Protein AF-X1FE00-F1 (afdb_monomer_lite)

Structure (mmCIF, N/CA/C/O backbone):
data_AF-X1FE00-F1
#
_entry.id   AF-X1FE00-F1
#
loop_
_atom_site.group_PDB
_atom_site.id
_atom_site.type_symbol
_atom_site.label_atom_id
_atom_site.label_alt_id
_atom_site.label_comp_id
_atom_site.label_asym_id
_atom_site.label_entity_id
_atom_site.label_seq_id
_atom_site.pdbx_PDB_ins_code
_atom_site.Cartn_x
_atom_site.Cartn_y
_atom_site.Cartn_z
_atom_site.occupancy
_atom_site.B_iso_or_equiv
_atom_site.auth_seq_id
_atom_site.auth_comp_id
_atom_site.auth_asym_id
_atom_site.auth_atom_id
_atom_site.pdbx_PDB_model_num
ATOM 1 N N . MET A 1 1 ? 35.945 -2.277 -11.624 1.00 48.19 1 MET A N 1
ATOM 2 C CA . MET A 1 1 ? 36.065 -1.848 -13.038 1.00 48.19 1 MET A CA 1
ATOM 3 C C . MET A 1 1 ? 36.414 -0.369 -13.067 1.00 48.19 1 MET A C 1
ATOM 5 O O . MET A 1 1 ? 35.803 0.384 -12.323 1.00 48.19 1 MET A O 1
ATOM 9 N N . GLY A 1 2 ? 37.414 0.041 -13.848 1.00 50.69 2 GLY A N 1
ATOM 10 C CA . GLY A 1 2 ? 37.879 1.432 -13.880 1.00 50.69 2 GLY A CA 1
ATOM 11 C C . GLY A 1 2 ? 36.909 2.389 -14.587 1.00 50.69 2 GLY A C 1
ATOM 12 O O . GLY A 1 2 ? 36.223 2.006 -15.535 1.00 50.69 2 GLY A O 1
ATOM 13 N N . ILE A 1 3 ? 36.908 3.655 -14.158 1.00 56.31 3 ILE A N 1
ATOM 14 C CA . ILE A 1 3 ? 36.078 4.753 -14.696 1.00 56.31 3 ILE A CA 1
ATOM 15 C C . ILE A 1 3 ? 36.260 4.924 -16.221 1.00 56.31 3 ILE A C 1
ATOM 17 O O . ILE A 1 3 ? 35.307 5.226 -16.934 1.00 56.31 3 ILE A O 1
ATOM 21 N N . GLY A 1 4 ? 37.456 4.656 -16.760 1.00 52.69 4 GLY A N 1
ATOM 22 C CA . GLY A 1 4 ? 37.732 4.759 -18.202 1.00 52.69 4 GLY A CA 1
ATOM 23 C C . GLY A 1 4 ? 37.022 3.708 -19.070 1.00 52.69 4 GLY A C 1
ATOM 24 O O . GLY A 1 4 ? 36.621 3.998 -20.198 1.00 52.69 4 GLY A O 1
ATOM 25 N N . THR A 1 5 ? 36.808 2.497 -18.549 1.00 60.28 5 THR A N 1
ATOM 26 C CA . THR A 1 5 ? 36.110 1.413 -19.266 1.00 60.28 5 THR A CA 1
ATOM 27 C C . THR A 1 5 ? 34.601 1.674 -19.335 1.00 60.28 5 THR A C 1
ATOM 29 O O . THR A 1 5 ? 33.946 1.321 -20.314 1.00 60.28 5 THR A O 1
ATOM 32 N N . PHE A 1 6 ? 34.066 2.365 -18.326 1.00 54.59 6 PHE A N 1
ATOM 33 C CA . PHE A 1 6 ? 32.664 2.762 -18.209 1.00 54.59 6 PHE A CA 1
ATOM 34 C C . PHE A 1 6 ? 32.237 3.785 -19.268 1.00 54.59 6 PHE A C 1
ATOM 36 O O . PHE A 1 6 ? 31.275 3.543 -20.000 1.00 54.59 6 PHE A O 1
ATOM 43 N N . PHE A 1 7 ? 32.976 4.892 -19.410 1.00 57.41 7 PHE A N 1
ATOM 44 C CA . PHE A 1 7 ? 32.652 5.916 -20.412 1.00 57.41 7 PHE A CA 1
ATOM 45 C C . PHE A 1 7 ? 32.717 5.354 -21.839 1.00 57.41 7 PHE A C 1
ATOM 47 O O . PHE A 1 7 ? 31.824 5.621 -22.641 1.00 57.41 7 PHE A O 1
ATOM 54 N N . ARG A 1 8 ? 33.698 4.488 -22.142 1.00 59.16 8 ARG A N 1
ATOM 55 C CA . ARG A 1 8 ? 33.768 3.788 -23.439 1.00 59.16 8 ARG A CA 1
ATOM 56 C C . ARG A 1 8 ? 32.603 2.820 -23.668 1.00 59.16 8 ARG A C 1
ATOM 58 O O . ARG A 1 8 ? 32.114 2.739 -24.790 1.00 59.16 8 ARG A O 1
ATOM 65 N N . GLY A 1 9 ? 32.146 2.110 -22.635 1.00 60.47 9 GLY A N 1
ATOM 66 C CA . GLY A 1 9 ? 31.006 1.189 -22.727 1.00 60.47 9 GLY A CA 1
ATOM 67 C C . GLY A 1 9 ? 29.663 1.893 -22.964 1.00 60.47 9 GLY A C 1
ATOM 68 O O . GLY A 1 9 ? 28.858 1.426 -23.765 1.00 60.47 9 GLY A O 1
ATOM 69 N N . LEU A 1 10 ? 29.439 3.052 -22.337 1.00 58.97 10 LEU A N 1
ATOM 70 C CA . LEU A 1 10 ? 28.224 3.870 -22.505 1.00 58.97 10 LEU A CA 1
ATOM 71 C C . LEU A 1 10 ? 28.157 4.630 -23.837 1.00 58.97 10 LEU A C 1
ATOM 73 O O . LEU A 1 10 ? 27.061 4.881 -24.352 1.00 58.97 10 LEU A O 1
ATOM 77 N N . LEU A 1 11 ? 29.321 4.988 -24.385 1.00 56.81 11 LEU A N 1
ATOM 78 C CA . LEU A 1 11 ? 29.481 5.631 -25.694 1.00 56.81 11 LEU A CA 1
ATOM 79 C C . LEU A 1 11 ? 29.517 4.622 -26.857 1.00 56.81 11 LEU A C 1
ATOM 81 O O . LEU A 1 11 ? 29.605 5.024 -28.017 1.00 56.81 11 LEU A O 1
ATOM 85 N N . SER A 1 12 ? 29.428 3.320 -26.567 1.00 62.34 12 SER A N 1
ATOM 86 C CA . SER A 1 12 ? 29.344 2.268 -27.579 1.00 62.34 12 SER A CA 1
ATOM 87 C C . SER A 1 12 ? 28.102 2.446 -28.464 1.00 62.34 12 SER A C 1
ATOM 89 O O . SER A 1 12 ? 26.995 2.643 -27.957 1.00 62.34 12 SER A O 1
ATOM 91 N N . LYS A 1 13 ? 28.279 2.338 -29.791 1.00 62.56 13 LYS A N 1
ATOM 92 C CA . LYS A 1 13 ? 27.173 2.273 -30.771 1.00 62.56 13 LYS A CA 1
ATOM 93 C C . LYS A 1 13 ? 26.407 0.945 -30.711 1.00 62.56 13 LYS A C 1
ATOM 95 O O . LYS A 1 13 ? 25.296 0.860 -31.221 1.00 62.56 13 LYS A O 1
ATOM 100 N N . ASP A 1 14 ? 26.994 -0.067 -30.079 1.00 71.56 14 ASP A N 1
ATOM 101 C CA . ASP A 1 14 ? 26.397 -1.382 -29.875 1.00 71.56 14 ASP A CA 1
ATOM 102 C C . ASP A 1 14 ? 25.410 -1.354 -28.693 1.00 71.56 14 ASP A C 1
ATOM 104 O O . ASP A 1 14 ? 25.791 -1.119 -27.538 1.00 71.56 14 ASP A O 1
ATOM 108 N N . LYS A 1 15 ? 24.127 -1.563 -29.015 1.00 65.56 15 LYS A N 1
ATOM 109 C CA . LYS A 1 15 ? 22.979 -1.462 -28.105 1.00 65.56 15 LYS A CA 1
ATOM 110 C C . LYS A 1 15 ? 23.023 -2.531 -27.008 1.00 65.56 15 LYS A C 1
ATOM 112 O O . LYS A 1 15 ? 22.695 -2.220 -25.863 1.00 65.56 15 LYS A O 1
ATOM 117 N N . GLU A 1 16 ? 23.474 -3.744 -27.330 1.00 68.25 16 GLU A N 1
ATOM 118 C CA . GLU A 1 16 ? 23.576 -4.850 -26.369 1.00 68.25 16 GLU A CA 1
ATOM 119 C C . GLU A 1 16 ? 24.709 -4.603 -25.381 1.00 68.25 16 GLU A C 1
ATOM 121 O O . GLU A 1 16 ? 24.511 -4.660 -24.167 1.00 68.25 16 GLU A O 1
ATOM 126 N N . LYS A 1 17 ? 25.880 -4.205 -25.886 1.00 68.19 17 LYS A N 1
ATOM 127 C CA . LYS A 1 17 ? 27.042 -3.888 -25.047 1.00 68.19 17 LYS A CA 1
ATOM 128 C C . LYS A 1 17 ? 26.756 -2.726 -24.092 1.00 68.19 17 LYS A C 1
ATOM 130 O O . LYS A 1 17 ? 27.166 -2.752 -22.932 1.00 68.19 17 LYS A O 1
ATOM 135 N N . LYS A 1 18 ? 25.997 -1.729 -24.555 1.00 67.75 18 LYS A N 1
ATOM 136 C CA . LYS A 1 18 ? 25.529 -0.611 -23.730 1.00 67.75 18 LYS A CA 1
ATOM 137 C C . LYS A 1 18 ? 24.510 -1.053 -22.673 1.00 67.75 18 LYS A C 1
ATOM 139 O O . LYS A 1 18 ? 24.579 -0.557 -21.549 1.00 67.75 18 LYS A O 1
ATOM 144 N N . SER A 1 19 ? 23.607 -1.983 -23.000 1.00 66.31 19 SER A N 1
ATOM 145 C CA . SER A 1 19 ? 22.678 -2.575 -22.025 1.00 66.31 19 SER A CA 1
ATOM 146 C C . SER A 1 19 ? 23.426 -3.356 -20.951 1.00 66.31 19 SER A C 1
ATOM 148 O O . SER A 1 19 ? 23.252 -3.068 -19.778 1.00 66.31 19 SER A O 1
ATOM 150 N N . LEU A 1 20 ? 24.346 -4.244 -21.330 1.00 69.31 20 LEU A N 1
ATOM 151 C CA . LEU A 1 20 ? 25.121 -5.073 -20.398 1.00 69.31 20 LEU A CA 1
ATOM 152 C C . LEU A 1 20 ? 25.979 -4.243 -19.430 1.00 69.31 20 LEU A C 1
ATOM 154 O O . LEU A 1 20 ? 26.043 -4.525 -18.231 1.00 69.31 20 LEU A O 1
ATOM 158 N N . VAL A 1 21 ? 26.623 -3.180 -19.923 1.00 70.06 21 VAL A N 1
ATOM 159 C CA . VAL A 1 21 ? 27.405 -2.264 -19.074 1.00 70.06 21 VAL A CA 1
ATOM 160 C C . VAL A 1 21 ? 26.490 -1.471 -18.137 1.00 70.06 21 VAL A C 1
ATOM 162 O O . VAL A 1 21 ? 26.824 -1.276 -16.970 1.00 70.06 21 VAL A O 1
ATOM 165 N N . ARG A 1 22 ? 25.312 -1.049 -18.610 1.00 58.47 22 ARG A N 1
ATOM 166 C CA . ARG A 1 22 ? 24.307 -0.385 -17.774 1.00 58.47 22 ARG A CA 1
ATOM 167 C C . ARG A 1 22 ? 23.770 -1.346 -16.708 1.00 58.47 22 ARG A C 1
ATOM 169 O O . ARG A 1 22 ? 23.730 -0.994 -15.534 1.00 58.47 22 ARG A O 1
ATOM 176 N N . ASP A 1 23 ? 23.421 -2.563 -17.085 1.00 67.25 23 ASP A N 1
ATOM 177 C CA . ASP A 1 23 ? 22.860 -3.554 -16.177 1.00 67.25 23 ASP A CA 1
ATOM 178 C C . ASP A 1 23 ? 23.883 -3.980 -15.125 1.00 67.25 23 ASP A C 1
ATOM 180 O O . ASP A 1 23 ? 23.552 -3.999 -13.948 1.00 67.25 23 ASP A O 1
ATOM 184 N N . SER A 1 24 ? 25.153 -4.196 -15.477 1.00 67.75 24 SER A N 1
ATOM 185 C CA . SER A 1 24 ? 26.176 -4.583 -14.488 1.00 67.75 24 SER A CA 1
ATOM 186 C C . SER A 1 24 ? 26.439 -3.533 -13.396 1.00 67.75 24 SER A C 1
ATOM 188 O O . SER A 1 24 ? 26.876 -3.895 -12.307 1.00 67.75 24 SER A O 1
ATOM 190 N N . ILE A 1 25 ? 26.142 -2.252 -13.646 1.00 61.28 25 ILE A N 1
ATOM 191 C CA . ILE A 1 25 ? 26.373 -1.154 -12.690 1.00 61.28 25 ILE A CA 1
ATOM 192 C C . ILE A 1 25 ? 25.092 -0.750 -11.968 1.00 61.28 25 ILE A C 1
ATOM 194 O O . ILE A 1 25 ? 25.090 -0.563 -10.754 1.00 61.28 25 ILE A O 1
ATOM 198 N N . PHE A 1 26 ? 23.988 -0.607 -12.699 1.00 62.03 26 PHE A N 1
ATOM 199 C CA . PHE A 1 26 ? 22.732 -0.164 -12.107 1.00 62.03 26 PHE A CA 1
ATOM 200 C C . PHE A 1 26 ? 21.963 -1.311 -11.452 1.00 62.03 26 PHE A C 1
ATOM 202 O O . PHE A 1 26 ? 21.153 -1.038 -10.571 1.00 62.03 26 PHE A O 1
ATOM 209 N N . ARG A 1 27 ? 22.196 -2.578 -11.829 1.00 62.78 27 ARG A N 1
ATOM 210 C CA . ARG A 1 27 ? 21.505 -3.718 -11.213 1.00 62.78 27 ARG A CA 1
ATOM 211 C C . ARG A 1 27 ? 21.890 -3.914 -9.746 1.00 62.78 27 ARG A C 1
ATOM 213 O O . ARG A 1 27 ? 20.950 -3.979 -8.975 1.00 62.78 27 ARG A O 1
ATOM 220 N N . PRO A 1 28 ? 23.166 -3.904 -9.312 1.00 57.59 28 PRO A N 1
ATOM 221 C CA . PRO A 1 28 ? 23.500 -4.031 -7.887 1.00 57.59 28 PRO A CA 1
ATOM 222 C C . PRO A 1 28 ? 22.954 -2.883 -7.026 1.00 57.59 28 PRO A C 1
ATOM 224 O O . PRO A 1 28 ? 22.518 -3.099 -5.902 1.00 57.59 28 PRO A O 1
ATOM 227 N N . ILE A 1 29 ? 22.921 -1.660 -7.572 1.00 60.53 29 ILE A N 1
ATOM 228 C CA . ILE A 1 29 ? 22.344 -0.487 -6.889 1.00 60.53 29 ILE A CA 1
ATOM 229 C C . ILE A 1 29 ? 20.815 -0.625 -6.762 1.00 60.53 29 ILE A C 1
ATOM 231 O O . ILE A 1 29 ? 20.232 -0.182 -5.779 1.00 60.53 29 ILE A O 1
ATOM 235 N N . ARG A 1 30 ? 20.157 -1.239 -7.755 1.00 62.25 30 ARG A N 1
ATOM 236 C CA . ARG A 1 30 ? 18.698 -1.458 -7.785 1.00 62.25 30 ARG A CA 1
ATOM 237 C C . ARG A 1 30 ? 18.245 -2.736 -7.076 1.00 62.25 30 ARG A C 1
ATOM 239 O O . ARG A 1 30 ? 17.111 -2.802 -6.624 1.00 62.25 30 ARG A O 1
ATOM 246 N N . GLN A 1 31 ? 19.091 -3.758 -7.043 1.00 70.50 31 GLN A N 1
ATOM 247 C CA . GLN A 1 31 ? 18.832 -5.089 -6.504 1.00 70.50 31 GLN A CA 1
ATOM 248 C C . GLN A 1 31 ? 19.900 -5.385 -5.446 1.00 70.50 31 GLN A C 1
ATOM 250 O O . GLN A 1 31 ? 20.862 -6.100 -5.736 1.00 70.50 31 GLN A O 1
ATOM 255 N N . PRO A 1 32 ? 19.783 -4.781 -4.250 1.00 75.12 32 PRO A N 1
ATOM 256 C CA . PRO A 1 32 ? 20.679 -5.107 -3.146 1.00 75.12 32 PRO A CA 1
ATOM 257 C C . PRO A 1 32 ? 20.567 -6.598 -2.789 1.00 75.12 32 PRO A C 1
ATOM 259 O O . PRO A 1 32 ? 19.559 -7.224 -3.085 1.00 75.12 32 PRO A O 1
ATOM 262 N N . GLU A 1 33 ? 21.566 -7.182 -2.124 1.00 77.94 33 GLU A N 1
ATOM 263 C CA . GLU A 1 33 ? 21.594 -8.636 -1.847 1.00 77.94 33 GLU A CA 1
ATOM 264 C C . GLU A 1 33 ? 20.364 -9.149 -1.083 1.00 77.94 33 GLU A C 1
ATOM 266 O O . GLU A 1 33 ? 19.913 -10.272 -1.299 1.00 77.94 33 GLU A O 1
ATOM 271 N N . TRP A 1 34 ? 19.790 -8.313 -0.213 1.00 81.19 34 TRP A N 1
ATOM 272 C CA . TRP A 1 34 ? 18.571 -8.641 0.528 1.00 81.19 34 TRP A CA 1
ATOM 273 C C . TRP A 1 34 ? 17.309 -8.629 -0.349 1.00 81.19 34 TRP A C 1
ATOM 275 O O . TRP A 1 34 ? 16.286 -9.176 0.050 1.00 81.19 34 TRP A O 1
ATOM 285 N N . TRP A 1 35 ? 17.361 -8.011 -1.531 1.00 82.25 35 TRP A N 1
ATOM 286 C CA . TRP A 1 35 ? 16.261 -7.906 -2.481 1.00 82.25 35 TRP A CA 1
ATOM 287 C C . TRP A 1 35 ? 16.264 -9.088 -3.449 1.00 82.25 35 TRP A C 1
ATOM 289 O O . TRP A 1 35 ? 17.026 -9.122 -4.415 1.00 82.25 35 TRP A O 1
ATOM 299 N N . GLN A 1 36 ? 15.350 -10.035 -3.237 1.00 77.81 36 GLN A N 1
ATOM 300 C CA . GLN A 1 36 ? 15.230 -11.226 -4.090 1.00 77.81 36 GLN A CA 1
ATOM 301 C C . GLN A 1 36 ? 14.332 -11.016 -5.321 1.00 77.81 36 GLN A C 1
ATOM 303 O O . GLN A 1 36 ? 13.941 -11.977 -5.976 1.00 77.81 36 GLN A O 1
ATOM 308 N N . GLY A 1 37 ? 14.054 -9.761 -5.682 1.00 72.56 37 GLY A N 1
ATOM 309 C CA . GLY A 1 37 ? 13.595 -9.423 -7.024 1.00 72.56 37 GLY A CA 1
ATOM 310 C C . GLY A 1 37 ? 12.097 -9.192 -7.212 1.00 72.56 37 GLY A C 1
ATOM 311 O O . GLY A 1 37 ? 11.248 -9.508 -6.385 1.00 72.56 37 GLY A O 1
ATOM 312 N N . ASP A 1 38 ? 11.830 -8.643 -8.392 1.00 76.12 38 ASP A N 1
ATOM 313 C CA . ASP A 1 38 ? 10.554 -8.382 -9.058 1.00 76.12 38 ASP A CA 1
ATOM 314 C C . ASP A 1 38 ? 10.498 -9.117 -10.415 1.00 76.12 38 ASP A C 1
ATOM 316 O O . ASP A 1 38 ? 9.808 -8.698 -11.347 1.00 76.12 38 ASP A O 1
ATOM 320 N N . SER A 1 39 ? 11.297 -10.180 -10.554 1.00 81.06 39 SER A N 1
ATOM 321 C CA . SER A 1 39 ? 11.482 -10.914 -11.810 1.00 81.06 39 SER A CA 1
ATOM 322 C C . SER A 1 39 ? 10.352 -11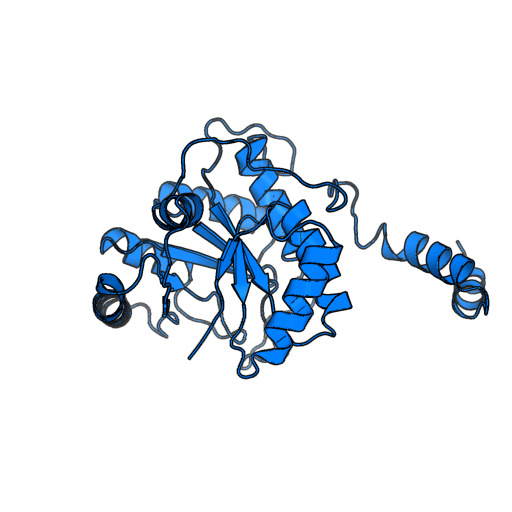.901 -12.086 1.00 81.06 39 SER A C 1
ATOM 324 O O . SER A 1 39 ? 10.015 -12.128 -13.242 1.00 81.06 39 SER A O 1
ATOM 326 N N . GLU A 1 40 ? 9.788 -12.480 -11.028 1.00 87.69 40 GLU A N 1
ATOM 327 C CA . GLU A 1 40 ? 8.778 -13.532 -11.099 1.00 87.69 40 GLU A CA 1
ATOM 328 C C . GLU A 1 40 ? 7.501 -13.096 -10.388 1.00 87.69 40 GLU A C 1
ATOM 330 O O . GLU A 1 40 ? 7.536 -12.321 -9.428 1.00 87.69 40 GLU A O 1
ATOM 335 N N . TYR A 1 41 ? 6.371 -13.594 -10.881 1.00 90.25 41 TYR A N 1
ATOM 336 C CA . TYR A 1 41 ? 5.075 -13.348 -10.271 1.00 90.25 41 TYR A CA 1
ATOM 337 C C . TYR A 1 41 ? 4.885 -14.209 -9.021 1.00 90.25 41 TYR A C 1
ATOM 339 O O . TYR A 1 41 ? 5.186 -15.400 -9.032 1.00 90.25 41 TYR A O 1
ATOM 347 N N . HIS A 1 42 ? 4.318 -13.611 -7.974 1.00 88.31 42 HIS A N 1
ATOM 348 C CA . HIS A 1 42 ? 4.020 -14.286 -6.717 1.00 88.31 42 HIS A CA 1
ATOM 349 C C . HIS A 1 42 ? 2.534 -14.101 -6.375 1.00 88.31 42 HIS A C 1
ATOM 351 O O . HIS A 1 42 ? 2.154 -13.008 -5.942 1.00 88.31 42 HIS A O 1
ATOM 357 N N . PRO A 1 43 ? 1.683 -15.124 -6.573 1.00 87.44 43 PRO A N 1
ATOM 358 C CA . PRO A 1 43 ? 0.295 -15.059 -6.134 1.00 87.44 43 PRO A CA 1
ATOM 359 C C . PRO A 1 43 ? 0.225 -14.982 -4.603 1.00 87.44 43 PRO A C 1
ATOM 361 O O . PRO A 1 43 ? 1.134 -15.429 -3.903 1.00 87.44 43 PRO A O 1
ATOM 364 N N . ALA A 1 44 ? -0.858 -14.406 -4.083 1.00 87.31 44 ALA A N 1
ATOM 365 C CA . ALA A 1 44 ? -1.087 -14.339 -2.645 1.00 87.31 44 ALA A CA 1
ATOM 366 C C . ALA A 1 44 ? -1.195 -15.750 -2.041 1.00 87.31 44 ALA A C 1
ATOM 368 O O . ALA A 1 44 ? -1.918 -16.590 -2.574 1.00 87.31 44 ALA A O 1
ATOM 369 N N . ALA A 1 45 ? -0.506 -16.007 -0.925 1.00 89.56 45 ALA A N 1
ATOM 370 C CA . ALA A 1 45 ? -0.454 -17.330 -0.296 1.00 89.56 45 ALA A CA 1
ATOM 371 C C . ALA A 1 45 ? -1.660 -17.613 0.629 1.00 89.56 45 ALA A C 1
ATOM 373 O O . ALA A 1 45 ? -1.515 -18.272 1.659 1.00 89.56 45 ALA A O 1
ATOM 374 N N . TYR A 1 46 ? -2.840 -17.073 0.304 1.00 91.12 46 TYR A N 1
ATOM 375 C CA . TYR A 1 46 ? -4.053 -17.212 1.109 1.00 91.12 46 TYR A CA 1
ATOM 376 C C . TYR A 1 46 ? -5.330 -17.238 0.252 1.00 91.12 46 TYR A C 1
ATOM 378 O O . TYR A 1 46 ? -5.462 -16.499 -0.728 1.00 91.12 46 TYR A O 1
ATOM 386 N N . ASP A 1 47 ? -6.295 -18.057 0.677 1.00 89.94 47 ASP A N 1
ATOM 387 C CA . ASP A 1 47 ? -7.530 -18.306 -0.076 1.00 89.94 47 ASP A CA 1
ATOM 388 C C . ASP A 1 47 ? -8.687 -17.392 0.341 1.00 89.94 47 ASP A C 1
ATOM 390 O O . ASP A 1 47 ? -9.435 -16.920 -0.511 1.00 89.94 47 ASP A O 1
ATOM 394 N N . GLU A 1 48 ? -8.815 -17.080 1.630 1.00 93.88 48 GLU A N 1
ATOM 395 C CA . GLU A 1 48 ? -9.923 -16.269 2.150 1.00 93.88 48 GLU A CA 1
ATOM 396 C C . GLU A 1 48 ? -9.613 -14.765 2.082 1.00 93.88 48 GLU A C 1
ATOM 398 O O . GLU A 1 48 ? -8.528 -14.355 2.502 1.00 93.88 48 GLU A O 1
ATOM 403 N N . PRO A 1 49 ? -10.542 -13.912 1.608 1.00 96.69 49 PRO A N 1
ATOM 404 C CA . PRO A 1 49 ? -10.318 -12.472 1.565 1.00 96.69 49 PRO A CA 1
ATOM 405 C C . PRO A 1 49 ? -10.104 -11.901 2.972 1.00 96.69 49 PRO A C 1
ATOM 407 O O . PRO A 1 49 ? -10.816 -12.247 3.917 1.00 96.69 49 PRO A O 1
ATOM 410 N N . VAL A 1 50 ? -9.139 -10.991 3.115 1.00 96.75 50 VAL A N 1
ATOM 411 C CA . VAL A 1 50 ? -8.798 -10.385 4.415 1.00 96.75 50 VAL A CA 1
ATOM 412 C C . VAL A 1 50 ? -9.574 -9.095 4.699 1.00 96.75 50 VAL A C 1
ATOM 414 O O . VAL A 1 50 ? -9.461 -8.536 5.789 1.00 96.75 50 VAL A O 1
ATOM 417 N N . SER A 1 51 ? -10.350 -8.610 3.727 1.00 97.12 51 SER A N 1
ATOM 418 C CA . SER A 1 51 ? -11.082 -7.341 3.775 1.00 97.12 51 SER A CA 1
ATOM 419 C C . SER A 1 51 ? -12.342 -7.380 2.886 1.00 97.12 51 SER A C 1
ATOM 421 O O . SER A 1 51 ? -12.461 -8.261 2.027 1.00 97.12 51 SER A O 1
ATOM 423 N N . ASP A 1 52 ? -13.312 -6.473 3.087 1.00 97.31 52 ASP A N 1
ATOM 424 C CA . ASP A 1 52 ? -14.513 -6.424 2.227 1.00 97.31 52 ASP A CA 1
ATOM 425 C C . ASP A 1 52 ? -14.171 -5.863 0.835 1.00 97.31 52 ASP A C 1
ATOM 427 O O . ASP A 1 52 ? -14.668 -6.380 -0.167 1.00 97.31 52 ASP A O 1
ATOM 431 N N . LEU A 1 53 ? -13.212 -4.939 0.736 1.00 98.19 53 LEU A N 1
ATOM 432 C CA . LEU A 1 53 ? -12.639 -4.498 -0.534 1.00 98.19 53 LEU A CA 1
ATOM 433 C C . LEU A 1 53 ? -12.117 -5.678 -1.359 1.00 98.19 53 LEU A C 1
ATOM 435 O O . LEU A 1 53 ? -12.498 -5.836 -2.520 1.00 98.19 53 LEU A O 1
ATOM 439 N N . GLU A 1 54 ? -11.270 -6.524 -0.768 1.00 98.25 54 GLU A N 1
ATOM 440 C CA . GLU A 1 54 ? -10.736 -7.694 -1.463 1.00 98.25 54 GLU A CA 1
ATOM 441 C C . GLU A 1 54 ? -11.851 -8.666 -1.856 1.00 98.25 54 GLU A C 1
ATOM 443 O O . GLU A 1 54 ? -11.871 -9.159 -2.985 1.00 98.25 54 GLU A O 1
ATOM 448 N N . ARG A 1 55 ? -12.792 -8.931 -0.943 1.00 98.25 55 ARG A N 1
ATOM 449 C CA . ARG A 1 55 ? -13.915 -9.840 -1.186 1.00 98.25 55 ARG A CA 1
ATOM 450 C C . ARG A 1 55 ? -14.724 -9.425 -2.414 1.00 98.25 55 ARG A C 1
ATOM 452 O O . ARG A 1 55 ? -14.956 -10.253 -3.291 1.00 98.25 55 ARG A O 1
ATOM 459 N N . ARG A 1 56 ? -15.132 -8.157 -2.500 1.00 98.31 56 ARG A N 1
ATOM 460 C CA . ARG A 1 56 ? -15.953 -7.662 -3.618 1.00 98.31 56 ARG A CA 1
ATOM 461 C C . ARG A 1 56 ? -15.197 -7.666 -4.939 1.00 98.31 56 ARG A C 1
ATOM 463 O O . ARG A 1 56 ? -15.755 -8.068 -5.958 1.00 98.31 56 ARG A O 1
ATOM 470 N N . LEU A 1 57 ? -13.914 -7.295 -4.916 1.00 97.69 57 LEU A N 1
ATOM 471 C CA . LEU A 1 57 ? -13.051 -7.381 -6.096 1.00 97.69 57 LEU A CA 1
ATOM 472 C C . LEU A 1 57 ? -12.919 -8.828 -6.595 1.00 97.69 57 LEU A C 1
ATOM 474 O O . LEU A 1 57 ? -13.068 -9.081 -7.790 1.00 97.69 57 LEU A O 1
ATOM 478 N N . ARG A 1 58 ? -12.712 -9.791 -5.688 1.00 96.31 58 ARG A N 1
ATOM 479 C CA . ARG A 1 58 ? -12.661 -11.226 -6.019 1.00 96.31 58 ARG A CA 1
ATOM 480 C C . ARG A 1 58 ? -13.978 -11.758 -6.584 1.00 96.31 58 ARG A C 1
ATOM 482 O O . ARG A 1 58 ? -13.945 -12.591 -7.484 1.00 96.31 58 ARG A O 1
ATOM 489 N N . ASN A 1 59 ? -15.112 -11.242 -6.117 1.00 97.25 59 ASN A N 1
ATOM 490 C CA . ASN A 1 59 ? -16.440 -11.594 -6.627 1.00 97.25 59 ASN A CA 1
ATOM 491 C C . ASN A 1 59 ? -16.766 -10.977 -8.001 1.00 97.25 59 ASN A C 1
ATOM 493 O O . ASN A 1 59 ? -17.821 -11.272 -8.560 1.00 97.25 59 ASN A O 1
ATOM 497 N N . GLY A 1 60 ? -15.899 -10.116 -8.547 1.00 96.44 60 GLY A N 1
ATOM 498 C CA . GLY A 1 60 ? -16.164 -9.402 -9.798 1.00 96.44 60 GLY A CA 1
ATOM 499 C C . GLY A 1 60 ? -17.223 -8.305 -9.661 1.00 96.44 60 GLY A C 1
ATOM 500 O O . GLY A 1 60 ? -17.829 -7.905 -10.655 1.00 96.44 60 GLY A O 1
ATOM 501 N N . GLU A 1 61 ? -17.474 -7.825 -8.441 1.00 97.69 61 GLU A N 1
ATOM 502 C CA . GLU A 1 61 ? -18.400 -6.724 -8.197 1.00 97.69 61 GLU A CA 1
ATOM 503 C C . GLU A 1 61 ? -17.800 -5.393 -8.668 1.00 97.69 61 GLU A C 1
ATOM 505 O O . GLU A 1 61 ? -16.588 -5.170 -8.624 1.00 97.69 61 GLU A O 1
ATOM 510 N N . PHE A 1 62 ? -18.665 -4.463 -9.079 1.00 96.88 62 PHE A N 1
ATOM 511 C CA . PHE A 1 62 ? -18.238 -3.100 -9.368 1.00 96.88 62 PHE A CA 1
ATOM 512 C C . PHE A 1 62 ? -17.982 -2.346 -8.058 1.00 96.88 62 PHE A C 1
ATOM 514 O O . PHE A 1 62 ? -18.909 -2.060 -7.298 1.00 96.88 62 PHE A O 1
ATOM 521 N N . VAL A 1 63 ? -16.716 -2.031 -7.792 1.00 97.69 63 VAL A N 1
ATOM 522 C CA . VAL A 1 63 ? -16.268 -1.416 -6.540 1.00 97.69 63 VAL A CA 1
ATOM 523 C C . VAL A 1 63 ? -16.053 0.083 -6.717 1.00 97.69 63 VAL A C 1
ATOM 525 O O . VAL A 1 63 ? -15.321 0.519 -7.602 1.00 97.69 63 VAL A O 1
ATOM 528 N N . VAL A 1 64 ? -16.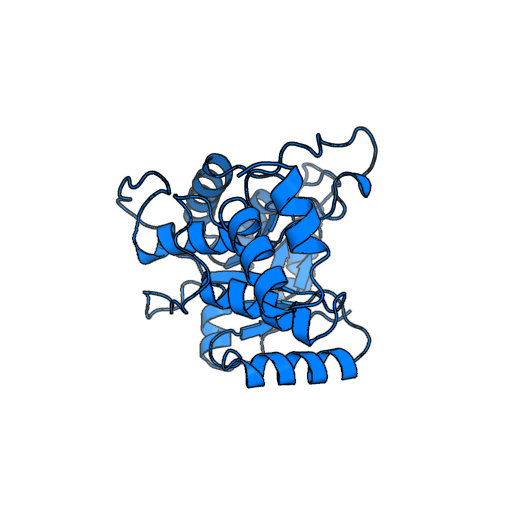639 0.866 -5.810 1.00 97.50 64 VAL A N 1
ATOM 529 C CA . VAL A 1 64 ? -16.392 2.307 -5.684 1.00 97.50 64 VAL A CA 1
ATOM 530 C C . VAL A 1 64 ? -15.640 2.566 -4.382 1.00 97.50 64 VAL A C 1
ATOM 532 O O . VAL A 1 64 ? -16.042 2.090 -3.319 1.00 97.50 64 VAL A O 1
ATOM 535 N N . THR A 1 65 ? -14.555 3.332 -4.458 1.00 97.25 65 THR A N 1
ATOM 536 C CA . THR A 1 65 ? -13.761 3.785 -3.306 1.00 97.25 65 THR A CA 1
ATOM 537 C C . THR A 1 65 ? -13.696 5.306 -3.284 1.00 97.25 65 THR A C 1
ATOM 539 O O . THR A 1 65 ? -13.714 5.929 -4.343 1.00 97.25 65 THR A O 1
ATOM 542 N N . SER A 1 66 ? -13.558 5.911 -2.103 1.00 96.44 66 SER A N 1
ATOM 543 C CA . SER A 1 66 ? -13.292 7.352 -1.979 1.00 96.44 66 SER A CA 1
ATOM 544 C C . SER A 1 66 ? -11.894 7.588 -1.440 1.00 96.44 66 SER A C 1
ATOM 546 O O . SER A 1 66 ? -11.442 6.877 -0.550 1.00 96.44 66 SER A O 1
ATOM 548 N N . GLU A 1 67 ? -11.243 8.649 -1.899 1.00 95.44 67 GLU A N 1
ATOM 549 C CA . GLU A 1 67 ? -10.064 9.190 -1.231 1.00 95.44 67 GLU A CA 1
ATOM 550 C C . GLU A 1 67 ? -10.476 10.333 -0.303 1.00 95.44 67 GLU A C 1
ATOM 552 O O . GLU A 1 67 ? -11.236 11.220 -0.691 1.00 95.44 67 GLU A O 1
ATOM 557 N N . VAL A 1 68 ? -9.995 10.312 0.939 1.00 94.06 68 VAL A N 1
ATOM 558 C CA . VAL A 1 68 ? -10.207 11.380 1.917 1.00 94.06 68 VAL A CA 1
ATOM 559 C C . VAL A 1 68 ? -8.850 11.880 2.380 1.00 94.06 68 VAL A C 1
ATOM 561 O O . VAL A 1 68 ? -8.036 11.146 2.939 1.00 94.06 68 VAL A O 1
ATOM 564 N N . MET A 1 69 ? -8.608 13.171 2.168 1.00 91.75 69 MET A N 1
ATOM 565 C CA . MET A 1 69 ? -7.378 13.801 2.625 1.00 91.75 69 MET A CA 1
ATOM 566 C C . MET A 1 69 ? -7.413 13.997 4.151 1.00 91.75 69 MET A C 1
ATOM 568 O O . MET A 1 69 ? -8.379 14.575 4.664 1.00 91.75 69 MET A O 1
ATOM 572 N N . PRO A 1 70 ? -6.360 13.594 4.886 1.00 94.75 70 PRO A N 1
ATOM 573 C CA . PRO A 1 70 ? -6.303 13.798 6.327 1.00 94.75 70 PRO A CA 1
ATOM 574 C C . PRO A 1 70 ? -6.412 15.273 6.758 1.00 94.75 70 PRO A C 1
ATOM 576 O O . PRO A 1 70 ? -5.965 16.184 6.039 1.00 94.75 70 PRO A O 1
ATOM 579 N N . PRO A 1 71 ? -6.980 15.549 7.946 1.00 94.00 71 PRO A N 1
ATOM 580 C CA . PRO A 1 71 ? -7.123 16.908 8.457 1.00 94.00 71 PRO A CA 1
ATOM 581 C C . PRO A 1 71 ? -5.776 17.539 8.853 1.00 94.00 71 PRO A C 1
ATOM 583 O O . PRO A 1 71 ? -4.833 16.863 9.263 1.00 94.00 71 PRO A O 1
ATOM 586 N N . LEU A 1 72 ? -5.721 18.875 8.792 1.00 92.06 72 LEU A N 1
ATOM 587 C CA . LEU A 1 72 ? -4.645 19.709 9.356 1.00 92.06 72 LEU A CA 1
ATOM 588 C C . LEU A 1 72 ? -4.921 20.018 10.838 1.00 92.06 72 LEU A C 1
ATOM 590 O O . LEU A 1 72 ? -4.930 21.171 11.256 1.00 92.06 72 LEU A O 1
ATOM 594 N N . SER A 1 73 ? -5.268 18.999 11.619 1.00 91.88 73 SER A N 1
ATOM 595 C CA . SER A 1 73 ? -5.623 19.146 13.031 1.00 91.88 73 SER A CA 1
ATOM 596 C C . SER A 1 73 ? -5.440 17.820 13.759 1.00 91.88 73 SER A C 1
ATOM 598 O O . SER A 1 73 ? -5.537 16.761 13.144 1.00 91.88 73 SER A O 1
ATOM 600 N N . ALA A 1 74 ? -5.217 17.884 15.071 1.00 93.25 74 ALA A N 1
ATOM 601 C CA . ALA A 1 74 ? -5.272 16.720 15.954 1.00 93.25 74 ALA A CA 1
ATOM 602 C C . ALA A 1 74 ? -6.717 16.307 16.305 1.00 93.25 74 ALA A C 1
ATOM 604 O O . ALA A 1 74 ? -6.919 15.258 16.907 1.00 93.25 74 ALA A O 1
ATOM 605 N N . ASN A 1 75 ? -7.719 17.114 15.934 1.00 94.62 75 ASN A N 1
ATOM 606 C CA . ASN A 1 75 ? -9.131 16.788 16.112 1.00 94.62 75 ASN A CA 1
ATOM 607 C C . ASN A 1 75 ? -9.668 15.989 14.903 1.00 94.62 75 ASN A C 1
ATOM 609 O O . ASN A 1 75 ? -9.555 16.431 13.755 1.00 94.62 75 ASN A O 1
ATOM 613 N N . SER A 1 76 ? -10.273 14.829 15.175 1.00 95.50 76 SER A N 1
ATOM 614 C CA . SER A 1 76 ? -10.871 13.923 14.193 1.00 95.50 76 SER A CA 1
ATOM 615 C C . SER A 1 76 ? -12.320 14.255 13.806 1.00 95.50 76 SER A C 1
ATOM 617 O O . SER A 1 76 ? -12.820 13.639 12.869 1.00 95.50 76 SER A O 1
ATOM 619 N N . ASP A 1 77 ? -12.990 15.237 14.417 1.00 96.19 77 ASP A N 1
ATOM 620 C CA . ASP A 1 77 ? -14.408 15.551 14.158 1.00 96.19 77 ASP A CA 1
ATOM 621 C C . ASP A 1 77 ? -14.706 15.763 12.666 1.00 96.19 77 ASP A C 1
ATOM 623 O O . ASP A 1 77 ? -15.618 15.159 12.099 1.00 96.19 77 ASP A O 1
ATOM 627 N N . LYS A 1 78 ? -13.886 16.576 11.988 1.00 94.25 78 LYS A N 1
ATOM 628 C CA . LYS A 1 78 ? -14.040 16.841 10.548 1.00 94.25 78 LYS A CA 1
ATOM 629 C C . LYS A 1 78 ? -13.771 15.596 9.698 1.00 94.25 78 LYS A C 1
ATOM 631 O O . LYS A 1 78 ? -14.401 15.407 8.661 1.00 94.25 78 LYS A O 1
ATOM 636 N N . LEU A 1 79 ? -12.834 14.752 10.126 1.00 96.81 79 LEU A N 1
ATOM 637 C CA . LEU A 1 79 ? -12.543 13.487 9.458 1.00 96.81 79 LEU A CA 1
ATOM 638 C C . LEU A 1 79 ? -13.741 12.533 9.572 1.00 96.81 79 LEU A C 1
ATOM 640 O O . LEU A 1 79 ? -14.163 11.979 8.563 1.00 96.81 79 LEU A O 1
ATOM 644 N N . ILE A 1 80 ? -14.325 12.404 10.766 1.00 97.56 80 ILE A N 1
ATOM 645 C CA . ILE A 1 80 ? -15.513 11.579 11.023 1.00 97.56 80 ILE A CA 1
ATOM 646 C C . ILE A 1 80 ? -16.698 12.067 10.181 1.00 97.56 80 ILE A C 1
ATOM 648 O O . ILE A 1 80 ? -17.369 11.260 9.542 1.00 97.56 80 ILE A O 1
ATOM 652 N N . GLN A 1 81 ? -16.924 13.383 10.113 1.00 96.25 81 GLN A N 1
ATOM 653 C CA . GLN A 1 81 ? -17.952 13.968 9.244 1.00 96.25 81 GLN A CA 1
ATOM 654 C C . GLN A 1 81 ? -17.749 13.573 7.775 1.00 96.25 81 GLN A C 1
ATOM 656 O O . GLN A 1 81 ? -18.682 13.082 7.144 1.00 96.25 81 GLN A O 1
ATOM 661 N N . ASN A 1 82 ? -16.530 13.726 7.247 1.00 96.31 82 ASN A N 1
ATOM 662 C CA . ASN A 1 82 ? -16.213 13.351 5.868 1.00 96.31 82 ASN A CA 1
ATOM 663 C C . ASN A 1 82 ? -16.421 11.850 5.613 1.00 96.31 82 ASN A C 1
ATOM 665 O O . ASN A 1 82 ? -16.995 11.481 4.593 1.00 96.31 82 ASN A O 1
ATOM 669 N N . ILE A 1 83 ? -15.997 10.991 6.546 1.00 97.31 83 ILE A N 1
ATOM 670 C CA . ILE A 1 83 ? -16.193 9.538 6.460 1.00 97.31 83 ILE A CA 1
ATOM 671 C C . ILE A 1 83 ? -17.685 9.205 6.401 1.00 97.31 83 ILE A C 1
ATOM 673 O O . ILE A 1 83 ? -18.104 8.445 5.532 1.00 97.31 83 ILE A O 1
ATOM 677 N N . ASN A 1 84 ? -18.502 9.805 7.268 1.00 97.00 84 ASN A N 1
ATOM 678 C CA . ASN A 1 84 ? -19.942 9.545 7.314 1.00 97.00 84 ASN A CA 1
ATOM 679 C C . ASN A 1 84 ? -20.678 9.986 6.041 1.00 97.00 84 ASN A C 1
ATOM 681 O O . ASN A 1 84 ? -21.681 9.373 5.686 1.00 97.00 84 ASN A O 1
ATOM 685 N N . ILE A 1 85 ? -20.176 11.009 5.343 1.00 96.69 85 ILE A N 1
ATOM 686 C CA . ILE A 1 85 ? -20.731 11.445 4.055 1.00 96.69 85 ILE A CA 1
ATOM 687 C C . ILE A 1 85 ? -20.495 10.388 2.970 1.00 96.69 85 ILE A C 1
ATOM 689 O O . ILE A 1 85 ? -21.408 10.093 2.203 1.00 96.69 85 ILE A O 1
ATOM 693 N N . VAL A 1 86 ? -19.286 9.819 2.892 1.00 96.81 86 VAL A N 1
ATOM 694 C CA . VAL A 1 86 ? -18.900 8.928 1.780 1.00 96.81 86 VAL A CA 1
ATOM 695 C C . VAL A 1 86 ? -19.219 7.458 2.037 1.00 96.81 86 VAL A C 1
ATOM 697 O O . VAL A 1 86 ? -19.552 6.738 1.100 1.00 96.81 86 VAL A O 1
ATOM 700 N N . LYS A 1 87 ? -19.158 7.013 3.296 1.00 96.50 87 LYS A N 1
ATOM 701 C CA . LYS A 1 87 ? -19.298 5.609 3.712 1.00 96.50 87 LYS A CA 1
ATOM 702 C C . LYS A 1 87 ? -20.514 4.876 3.117 1.00 96.50 87 LYS A C 1
ATOM 704 O O . LYS A 1 87 ? -20.345 3.718 2.754 1.00 96.50 87 LYS A O 1
ATOM 709 N N . PRO A 1 88 ? -21.717 5.472 2.983 1.00 97.25 88 PRO A N 1
ATOM 710 C CA . PRO A 1 88 ? -22.863 4.768 2.397 1.00 97.25 88 PRO A CA 1
ATOM 711 C C . PRO A 1 88 ? -22.694 4.407 0.914 1.00 97.25 88 PRO A C 1
ATOM 713 O O . PRO A 1 88 ? -23.418 3.551 0.413 1.00 97.25 88 PRO A O 1
ATOM 716 N N . TYR A 1 89 ? -21.773 5.071 0.213 1.00 97.06 89 TYR A N 1
ATOM 717 C CA . TYR A 1 89 ? -21.619 4.984 -1.240 1.00 97.06 89 TYR A CA 1
ATOM 718 C C . TYR A 1 89 ? -20.358 4.238 -1.678 1.00 97.06 89 TYR A C 1
ATOM 720 O O . TYR A 1 89 ? -20.207 3.954 -2.865 1.00 97.06 89 TYR A O 1
ATOM 728 N N . VAL A 1 90 ? -19.442 3.949 -0.752 1.00 97.69 90 VAL A N 1
ATOM 729 C CA . VAL A 1 90 ? -18.133 3.373 -1.072 1.00 97.69 90 VAL A CA 1
ATOM 730 C C . VAL A 1 90 ? -17.855 2.127 -0.252 1.00 97.69 90 VAL A C 1
ATOM 732 O O . VAL A 1 90 ? -18.263 2.016 0.899 1.00 97.69 90 VAL A O 1
ATOM 735 N N . VAL A 1 91 ? -17.126 1.194 -0.857 1.00 98.06 91 VAL A N 1
ATOM 736 C CA . VAL A 1 91 ? -16.674 -0.035 -0.200 1.00 98.06 91 VAL A CA 1
ATOM 737 C C . VAL A 1 91 ? -15.554 0.286 0.782 1.00 98.06 91 VAL A C 1
ATOM 739 O O . VAL A 1 91 ? -15.586 -0.174 1.914 1.00 98.06 91 VAL A O 1
ATOM 742 N N . ALA A 1 92 ? -14.603 1.127 0.370 1.00 98.19 92 ALA A N 1
ATOM 743 C CA . ALA A 1 92 ? -13.459 1.502 1.189 1.00 98.19 92 ALA A CA 1
ATOM 744 C C . ALA A 1 92 ? -13.060 2.974 1.008 1.00 98.19 92 ALA A C 1
ATOM 746 O O . ALA A 1 92 ? -13.357 3.606 -0.014 1.00 98.19 92 ALA A O 1
ATOM 747 N N . VAL A 1 93 ? -12.368 3.511 2.015 1.00 98.12 93 VAL A N 1
ATOM 748 C CA . VAL A 1 93 ? -11.876 4.891 2.060 1.00 98.12 93 VAL A CA 1
ATOM 749 C C . VAL A 1 93 ? -10.350 4.903 2.148 1.00 98.12 93 VAL A C 1
ATOM 751 O O . VAL A 1 93 ? -9.773 4.418 3.120 1.00 98.12 93 VAL A O 1
ATOM 754 N N . ASN A 1 94 ? -9.697 5.480 1.141 1.00 97.56 94 ASN A N 1
ATOM 755 C CA . ASN A 1 94 ? -8.255 5.694 1.105 1.00 97.56 94 ASN A CA 1
ATOM 756 C C . ASN A 1 94 ? -7.868 6.961 1.871 1.00 97.56 94 ASN A C 1
ATOM 758 O O . ASN A 1 94 ? -8.424 8.032 1.620 1.00 97.56 94 ASN A O 1
ATOM 762 N N . PHE A 1 95 ? -6.881 6.853 2.761 1.00 97.38 95 PHE A N 1
ATOM 763 C CA . PHE A 1 95 ? -6.334 7.993 3.496 1.00 97.38 95 PHE A CA 1
ATOM 764 C C . PHE A 1 95 ? -4.918 8.288 3.034 1.00 97.38 95 PHE A C 1
ATOM 766 O O . PHE A 1 95 ? -4.012 7.483 3.249 1.00 97.38 95 PHE A O 1
ATOM 773 N N . THR A 1 96 ? -4.726 9.457 2.422 1.00 94.81 96 THR A N 1
ATOM 774 C CA . THR A 1 96 ? -3.433 9.839 1.850 1.00 94.81 96 THR A CA 1
ATOM 775 C C . THR A 1 96 ? -2.361 10.038 2.914 1.00 94.81 96 THR A C 1
ATOM 777 O O . THR A 1 96 ? -2.627 10.490 4.023 1.00 94.81 96 THR A O 1
ATOM 780 N N . ASP A 1 97 ? -1.118 9.730 2.561 1.00 93.06 97 ASP A N 1
ATOM 781 C CA . ASP A 1 97 ? 0.023 9.868 3.461 1.00 93.06 97 ASP A CA 1
ATOM 782 C C . ASP A 1 97 ? 0.917 11.028 3.038 1.00 93.06 97 ASP A C 1
ATOM 784 O O . ASP A 1 97 ? 1.594 10.962 2.009 1.00 93.06 97 ASP A O 1
ATOM 788 N N . CYS A 1 98 ? 0.865 12.108 3.823 1.00 88.06 98 CYS A N 1
ATOM 789 C CA . CYS A 1 98 ? 1.655 13.324 3.629 1.00 88.06 98 CYS A CA 1
ATOM 790 C C . CYS A 1 98 ? 1.699 13.774 2.155 1.00 88.06 98 CYS A C 1
ATOM 792 O O . CYS A 1 98 ? 2.778 14.025 1.597 1.00 88.06 98 CYS A O 1
ATOM 794 N N . ALA A 1 99 ? 0.523 13.832 1.515 1.00 86.69 99 ALA A N 1
ATOM 795 C CA . ALA A 1 99 ? 0.368 14.267 0.128 1.00 86.69 99 ALA A CA 1
ATOM 796 C C . ALA A 1 99 ? 1.007 15.649 -0.077 1.00 86.69 99 ALA A C 1
ATOM 798 O O . ALA A 1 99 ? 0.906 16.525 0.789 1.00 86.69 99 ALA A O 1
ATOM 799 N N . SER A 1 100 ? 1.702 15.836 -1.203 1.00 85.75 100 SER A N 1
ATOM 800 C CA . SER A 1 100 ? 2.513 17.034 -1.476 1.00 85.75 100 SER A CA 1
ATOM 801 C C . SER A 1 100 ? 3.532 17.348 -0.371 1.00 85.75 100 SER A C 1
ATOM 803 O O . SER A 1 100 ? 3.807 18.510 -0.083 1.00 85.75 100 SER A O 1
ATOM 805 N N . ALA A 1 101 ? 4.047 16.309 0.298 1.00 84.88 101 ALA A N 1
ATOM 806 C CA . ALA A 1 101 ? 4.992 16.406 1.414 1.00 84.88 101 ALA A CA 1
ATOM 807 C C . ALA A 1 101 ? 4.538 17.369 2.531 1.00 84.88 101 ALA A C 1
ATOM 809 O O . ALA A 1 101 ? 5.359 18.012 3.183 1.00 84.88 101 ALA A O 1
ATOM 810 N N . SER A 1 102 ? 3.223 17.491 2.735 1.00 86.88 102 SER A N 1
ATOM 811 C CA . SER A 1 102 ? 2.638 18.393 3.727 1.00 86.88 102 SER A CA 1
ATOM 812 C C . SER A 1 102 ? 2.208 17.622 4.978 1.00 86.88 102 SER A C 1
ATOM 814 O O . SER A 1 102 ? 1.489 16.626 4.847 1.00 86.88 102 SER A O 1
ATOM 816 N N . PRO A 1 103 ? 2.597 18.071 6.188 1.00 88.31 103 PRO A N 1
ATOM 817 C CA . PRO A 1 103 ? 2.254 17.379 7.422 1.00 88.31 103 PRO A CA 1
ATOM 818 C C . PRO A 1 103 ? 0.751 17.478 7.692 1.00 88.31 103 PRO A C 1
ATOM 820 O O . PRO A 1 103 ? 0.170 18.564 7.689 1.00 88.31 103 PRO A O 1
ATOM 823 N N . ARG A 1 104 ? 0.123 16.330 7.934 1.00 92.56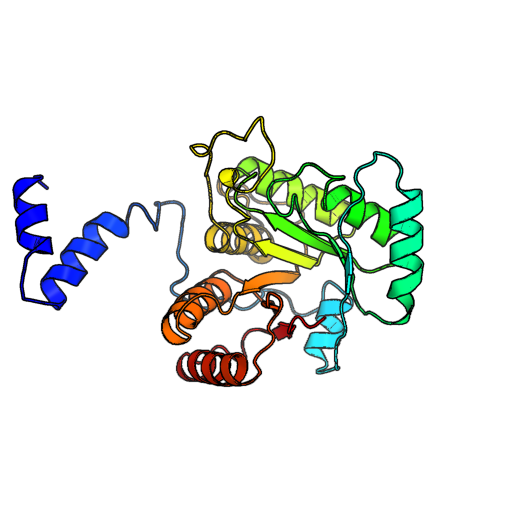 104 ARG A N 1
ATOM 824 C CA . ARG A 1 104 ? -1.289 16.176 8.311 1.00 92.56 104 ARG A CA 1
ATOM 825 C C . ARG A 1 104 ? -1.396 15.073 9.363 1.00 92.56 104 ARG A C 1
ATOM 827 O O . ARG A 1 104 ? -0.395 14.430 9.681 1.00 92.56 104 ARG A O 1
ATOM 834 N N . MET A 1 105 ? -2.596 14.842 9.895 1.00 95.62 105 MET A N 1
ATOM 835 C CA . MET A 1 105 ? -2.861 13.624 10.668 1.00 95.62 105 MET A CA 1
ATOM 836 C C . MET A 1 105 ? -2.383 12.397 9.872 1.00 95.62 105 MET A C 1
ATOM 838 O O . MET A 1 105 ? -2.620 12.319 8.667 1.00 95.62 105 MET A O 1
ATOM 842 N N . SER A 1 106 ? -1.683 11.467 10.527 1.00 95.56 106 SER A N 1
ATOM 843 C CA . SER A 1 106 ? -1.110 10.309 9.837 1.00 95.56 106 SER A CA 1
ATOM 844 C C . SER A 1 106 ? -2.201 9.447 9.199 1.00 95.56 106 SER A C 1
ATOM 846 O O . SER A 1 106 ? -3.302 9.312 9.749 1.00 95.56 106 SER A O 1
ATOM 848 N N . SER A 1 107 ? -1.891 8.831 8.055 1.00 96.31 107 SER A N 1
ATOM 849 C CA . SER A 1 107 ? -2.821 7.922 7.374 1.00 96.31 107 SER A CA 1
ATOM 850 C C . SER A 1 107 ? -3.241 6.771 8.295 1.00 96.31 107 SER A C 1
ATOM 852 O O . SER A 1 107 ? -4.420 6.432 8.342 1.00 96.31 107 SER A O 1
ATOM 854 N N . MET A 1 108 ? -2.324 6.259 9.123 1.00 96.75 108 MET A N 1
ATOM 855 C CA . MET A 1 108 ? -2.604 5.244 10.147 1.00 96.75 108 MET A CA 1
ATOM 856 C C . MET A 1 108 ? -3.671 5.678 11.158 1.00 96.75 108 MET A C 1
ATOM 858 O O . MET A 1 108 ? -4.619 4.939 11.420 1.00 96.75 108 MET A O 1
ATOM 862 N N . ALA A 1 109 ? -3.543 6.885 11.721 1.00 96.94 109 ALA A N 1
ATOM 863 C CA . ALA A 1 109 ? -4.524 7.400 12.672 1.00 96.94 109 ALA A CA 1
ATOM 864 C C . ALA A 1 109 ? -5.891 7.587 11.999 1.00 96.94 109 ALA A C 1
ATOM 866 O O . ALA A 1 109 ? -6.917 7.240 12.583 1.00 96.94 109 ALA A O 1
ATOM 867 N N . CYS A 1 110 ? -5.905 8.052 10.746 1.00 97.62 110 CYS A N 1
ATOM 868 C CA . CYS A 1 110 ? -7.138 8.162 9.971 1.00 97.62 110 CYS A CA 1
ATOM 869 C C . CYS A 1 110 ? -7.788 6.793 9.732 1.00 97.62 110 CYS A C 1
ATOM 871 O O . CYS A 1 110 ? -8.999 6.661 9.894 1.00 97.62 110 CYS A O 1
ATOM 873 N N . CYS A 1 111 ? -6.989 5.766 9.422 1.00 98.12 111 CYS A N 1
ATOM 874 C CA . CYS A 1 111 ? -7.473 4.399 9.248 1.00 98.12 111 CYS A CA 1
ATOM 875 C C . CYS A 1 111 ? -8.102 3.851 10.533 1.00 98.12 111 CYS A C 1
ATOM 877 O O . CYS A 1 111 ? -9.168 3.246 10.467 1.00 98.12 111 CYS A O 1
ATOM 879 N N . LYS A 1 112 ? -7.497 4.107 11.701 1.00 97.56 112 LYS A N 1
ATOM 880 C CA . LYS A 1 112 ? -8.080 3.710 12.992 1.00 97.56 112 LYS A CA 1
ATOM 881 C C . LYS A 1 112 ? -9.411 4.413 13.258 1.00 97.56 112 LYS A C 1
ATOM 883 O O . LYS A 1 112 ? -10.378 3.754 13.624 1.00 97.56 112 LYS A O 1
ATOM 888 N N . VAL A 1 113 ? -9.484 5.726 13.026 1.00 97.56 113 VAL A N 1
ATOM 889 C CA . VAL A 1 113 ? -10.740 6.485 13.160 1.00 97.56 113 VAL A CA 1
ATOM 890 C C . VAL A 1 113 ? -11.812 5.932 12.218 1.00 97.56 113 VAL A C 1
ATOM 892 O O . VAL A 1 113 ? -12.957 5.769 12.630 1.00 97.56 113 VAL A O 1
ATOM 895 N N . ALA A 1 114 ? -11.460 5.613 10.973 1.00 97.75 114 ALA A N 1
ATOM 896 C CA . ALA A 1 114 ? -12.387 5.018 10.015 1.00 97.75 114 ALA A CA 1
ATOM 897 C C . ALA A 1 114 ? -12.878 3.639 10.462 1.00 97.75 114 ALA A C 1
ATOM 899 O O . ALA A 1 114 ? -14.088 3.411 10.476 1.00 97.75 114 ALA A O 1
ATOM 900 N N . HIS A 1 115 ? -11.963 2.775 10.907 1.00 97.19 115 HIS A N 1
ATOM 901 C CA . HIS A 1 115 ? -12.288 1.454 11.435 1.00 97.19 115 HIS A CA 1
ATOM 902 C C . HIS A 1 115 ? -13.263 1.544 12.622 1.00 97.19 115 HIS A C 1
ATOM 904 O O . HIS A 1 115 ? -14.293 0.871 12.624 1.00 97.19 115 HIS A O 1
ATOM 910 N N . ASP A 1 116 ? -13.013 2.452 13.573 1.00 96.81 116 ASP A N 1
ATOM 911 C CA . ASP A 1 116 ? -13.888 2.688 14.735 1.00 96.81 116 ASP A CA 1
ATOM 912 C C . ASP A 1 116 ? -15.273 3.227 14.355 1.00 96.81 116 ASP A C 1
ATOM 914 O O . ASP A 1 116 ? -16.245 3.024 15.076 1.00 96.81 116 ASP A O 1
ATOM 918 N N . ASN A 1 117 ? -15.378 3.896 13.206 1.00 96.56 117 ASN A N 1
ATOM 919 C CA . ASN A 1 117 ? -16.639 4.373 12.639 1.00 96.56 117 ASN A CA 1
ATOM 920 C C . ASN A 1 117 ? -17.228 3.382 11.617 1.00 96.56 117 ASN A C 1
ATOM 922 O O . ASN A 1 117 ? -18.112 3.737 10.830 1.00 96.56 117 ASN A O 1
ATOM 926 N N . HIS A 1 118 ? -16.766 2.128 11.623 1.00 96.31 118 HIS A N 1
ATOM 927 C CA . HIS A 1 118 ? -17.195 1.044 10.738 1.00 96.31 118 HIS A CA 1
ATOM 928 C C . HIS A 1 118 ? -17.096 1.385 9.241 1.00 96.31 118 HIS A C 1
ATOM 930 O O . HIS A 1 118 ? -17.961 0.988 8.461 1.00 96.31 118 HIS A O 1
ATOM 936 N N . ALA A 1 119 ? -16.101 2.176 8.843 1.00 97.62 119 ALA A N 1
ATOM 937 C CA . ALA A 1 119 ? -15.724 2.387 7.450 1.00 97.62 119 ALA A CA 1
ATOM 938 C C . ALA A 1 119 ? -14.454 1.587 7.158 1.00 97.62 119 ALA A C 1
ATOM 940 O O . ALA A 1 119 ? -13.523 1.601 7.962 1.00 97.62 119 ALA A O 1
ATOM 941 N N . GLU A 1 120 ? -14.402 0.901 6.019 1.00 98.00 120 GLU A N 1
ATOM 942 C CA . GLU A 1 120 ? -13.236 0.102 5.661 1.00 98.00 120 GLU A CA 1
ATOM 943 C C . GLU A 1 120 ? -12.078 1.001 5.195 1.00 98.00 120 GLU A C 1
ATOM 945 O O . GLU A 1 120 ? -12.225 1.723 4.204 1.00 98.00 120 GLU A O 1
ATOM 950 N N . PRO A 1 121 ? -10.923 0.986 5.880 1.00 98.25 121 PRO A N 1
ATOM 951 C CA . PRO A 1 121 ? -9.808 1.843 5.516 1.00 98.25 121 PRO A CA 1
ATOM 952 C C . PRO A 1 121 ? -8.896 1.198 4.466 1.00 98.25 121 PRO A C 1
ATOM 954 O O . PRO A 1 121 ? -8.629 -0.006 4.502 1.00 98.25 121 PRO A O 1
ATOM 957 N N . VAL A 1 122 ? -8.342 2.032 3.585 1.00 98.56 122 VAL A N 1
ATOM 958 C CA . VAL A 1 122 ? -7.133 1.745 2.804 1.00 98.56 122 VAL A CA 1
ATOM 959 C C . VAL A 1 122 ? -6.016 2.650 3.310 1.00 98.56 122 VAL A C 1
ATOM 961 O O . VAL A 1 122 ? -6.100 3.879 3.239 1.00 98.56 122 VAL A O 1
ATOM 964 N N . LEU A 1 123 ? -4.969 2.029 3.847 1.00 98.38 123 LEU A N 1
ATOM 965 C CA . LEU A 1 123 ? -3.798 2.723 4.356 1.00 98.38 123 LEU A CA 1
ATOM 966 C C . LEU A 1 123 ? -2.856 3.053 3.203 1.00 98.38 123 LEU A C 1
ATOM 968 O O . LEU A 1 123 ? -2.118 2.185 2.734 1.00 98.38 123 LEU A O 1
ATOM 972 N N . GLN A 1 124 ? -2.824 4.313 2.778 1.00 97.69 124 GLN A N 1
ATOM 973 C CA . GLN A 1 124 ? -1.750 4.775 1.912 1.00 97.69 124 GLN A CA 1
ATOM 974 C C . GLN A 1 124 ? -0.461 4.903 2.723 1.00 97.69 124 GLN A C 1
ATOM 976 O O . GLN A 1 124 ? -0.458 5.497 3.803 1.00 97.69 124 GLN A O 1
ATOM 981 N N . ILE A 1 125 ? 0.635 4.368 2.191 1.00 96.50 125 ILE A N 1
ATOM 982 C CA . ILE A 1 125 ? 1.972 4.504 2.773 1.00 96.50 125 ILE A CA 1
ATOM 983 C C . ILE A 1 125 ? 2.965 4.981 1.719 1.00 96.50 125 ILE A C 1
ATOM 985 O O . ILE A 1 125 ? 3.090 4.397 0.639 1.00 96.50 125 ILE A O 1
ATOM 989 N N . ALA A 1 126 ? 3.684 6.058 2.033 1.00 95.19 126 ALA A N 1
ATOM 990 C CA . ALA A 1 126 ? 4.747 6.593 1.195 1.00 95.19 126 ALA A CA 1
ATOM 991 C C . ALA A 1 126 ? 6.119 6.024 1.582 1.00 95.19 126 ALA A C 1
ATOM 993 O O . ALA A 1 126 ? 6.567 6.164 2.721 1.00 95.19 126 ALA A O 1
ATOM 994 N N . ALA A 1 127 ? 6.825 5.429 0.617 1.00 93.69 127 ALA A N 1
ATOM 995 C CA . ALA A 1 127 ? 8.173 4.896 0.825 1.00 93.69 127 ALA A CA 1
ATOM 996 C C . ALA A 1 127 ? 9.190 5.993 1.202 1.00 93.69 127 ALA A C 1
ATOM 998 O O . ALA A 1 127 ? 10.090 5.744 1.997 1.00 93.69 127 ALA A O 1
ATOM 999 N N . ARG A 1 128 ? 9.000 7.221 0.692 1.00 91.19 128 ARG A N 1
ATOM 1000 C CA . ARG A 1 128 ? 9.821 8.409 0.992 1.00 91.19 128 ARG A CA 1
ATOM 1001 C C . ARG A 1 128 ? 10.112 8.612 2.479 1.00 91.19 128 ARG A C 1
ATOM 1003 O O . ARG A 1 128 ? 11.235 8.957 2.823 1.00 91.19 128 ARG A O 1
ATOM 1010 N N . ASP A 1 129 ? 9.108 8.441 3.334 1.00 89.50 129 ASP A N 1
ATOM 1011 C CA . ASP A 1 129 ? 9.200 8.790 4.758 1.00 89.50 129 ASP A CA 1
ATOM 1012 C C . ASP A 1 129 ? 9.520 7.572 5.642 1.00 89.50 129 ASP A C 1
ATOM 1014 O O . ASP A 1 129 ? 9.423 7.643 6.867 1.00 89.50 129 ASP A O 1
ATOM 1018 N N . ARG A 1 130 ? 9.880 6.430 5.036 1.00 92.12 130 ARG A N 1
ATOM 1019 C CA . ARG A 1 130 ? 10.018 5.147 5.731 1.00 92.12 130 ARG A CA 1
ATOM 1020 C C . ARG A 1 130 ? 11.384 4.517 5.539 1.00 92.12 130 ARG A C 1
ATOM 1022 O O . ARG A 1 130 ? 11.996 4.553 4.477 1.00 92.12 130 ARG A O 1
ATOM 1029 N N . THR A 1 131 ? 11.811 3.852 6.604 1.00 94.69 131 THR A N 1
ATOM 1030 C CA . THR A 1 131 ? 12.910 2.889 6.582 1.00 94.69 131 THR A CA 1
ATOM 1031 C C . THR A 1 131 ? 12.353 1.470 6.588 1.00 94.69 131 THR A C 1
ATOM 1033 O O . THR A 1 131 ? 11.195 1.248 6.947 1.00 94.69 131 THR A O 1
ATOM 1036 N N . ARG A 1 132 ? 13.186 0.482 6.264 1.00 94.81 132 ARG A N 1
ATOM 1037 C CA . ARG A 1 132 ? 12.852 -0.949 6.342 1.00 94.81 132 ARG A CA 1
ATOM 1038 C C . ARG A 1 132 ? 12.308 -1.340 7.712 1.00 94.81 132 ARG A C 1
ATOM 1040 O O . ARG A 1 132 ? 11.349 -2.101 7.793 1.00 94.81 132 ARG A O 1
ATOM 1047 N N . SER A 1 133 ? 12.900 -0.830 8.790 1.00 95.75 133 SER A N 1
ATOM 1048 C CA . SER A 1 133 ? 12.431 -1.103 10.153 1.00 95.75 133 SER A CA 1
ATOM 1049 C C . SER A 1 133 ? 11.118 -0.380 10.455 1.00 95.75 133 SER A C 1
ATOM 1051 O O . SER A 1 133 ? 10.213 -0.985 11.024 1.00 95.75 133 SER A O 1
ATOM 1053 N N . GLY A 1 134 ? 10.996 0.886 10.036 1.00 96.56 134 GLY A N 1
ATOM 1054 C CA . GLY A 1 134 ? 9.777 1.677 10.219 1.00 96.56 134 GLY A CA 1
ATOM 1055 C C . GLY A 1 134 ? 8.569 1.045 9.531 1.00 96.56 134 GLY A C 1
ATOM 1056 O O . GLY A 1 134 ? 7.549 0.836 10.176 1.00 96.56 134 GLY A O 1
ATOM 1057 N N . LEU A 1 135 ? 8.725 0.638 8.268 1.00 97.44 135 LEU A N 1
ATOM 1058 C CA . LEU A 1 135 ? 7.692 -0.051 7.492 1.00 97.44 135 LEU A CA 1
ATOM 1059 C C . LEU A 1 135 ? 7.200 -1.329 8.187 1.00 97.44 135 LEU A C 1
ATOM 1061 O O . LEU A 1 135 ? 5.999 -1.519 8.360 1.00 97.44 135 LEU A O 1
ATOM 1065 N N . GLN A 1 136 ? 8.130 -2.203 8.588 1.00 97.56 136 GLN A N 1
ATOM 1066 C CA . GLN A 1 136 ? 7.790 -3.477 9.230 1.00 97.56 136 GLN A CA 1
ATOM 1067 C C . GLN A 1 136 ? 7.107 -3.271 10.587 1.00 97.56 136 GLN A C 1
ATOM 1069 O O . GLN A 1 136 ? 6.196 -4.013 10.939 1.00 97.56 136 GLN A O 1
ATOM 1074 N N . SER A 1 137 ? 7.526 -2.262 11.353 1.00 97.00 137 SER A N 1
ATOM 1075 C CA . SER A 1 137 ? 6.877 -1.924 12.622 1.00 97.00 137 SER A CA 1
ATOM 1076 C C . SER A 1 137 ? 5.467 -1.375 12.406 1.00 97.00 137 SER A C 1
ATOM 1078 O O . SER A 1 137 ? 4.534 -1.760 13.107 1.00 97.00 137 SER A O 1
ATOM 1080 N N . GLU A 1 138 ? 5.307 -0.463 11.449 1.00 97.12 138 GLU A N 1
ATOM 1081 C CA . GLU A 1 138 ? 4.040 0.209 11.184 1.00 97.12 138 GLU A CA 1
ATOM 1082 C C . GLU A 1 138 ? 2.978 -0.763 10.675 1.00 97.12 138 GLU A C 1
ATOM 1084 O O . GLU A 1 138 ? 1.844 -0.712 11.143 1.00 97.12 138 GLU A O 1
ATOM 1089 N N . ILE A 1 139 ? 3.337 -1.692 9.784 1.00 97.62 139 ILE A N 1
ATOM 1090 C CA . ILE A 1 139 ? 2.373 -2.648 9.230 1.00 97.62 139 ILE A CA 1
ATOM 1091 C C . ILE A 1 139 ? 1.845 -3.640 10.271 1.00 97.62 139 ILE A C 1
ATOM 1093 O O . ILE A 1 139 ? 0.675 -4.015 10.227 1.00 97.62 139 ILE A O 1
ATOM 1097 N N . ILE A 1 140 ? 2.679 -4.034 11.238 1.00 97.38 140 ILE A N 1
ATOM 1098 C CA . ILE A 1 140 ? 2.247 -4.878 12.360 1.00 97.38 140 ILE A CA 1
ATOM 1099 C C . ILE A 1 140 ? 1.227 -4.118 13.208 1.00 97.38 140 ILE A C 1
ATOM 1101 O O . ILE A 1 140 ? 0.172 -4.660 13.529 1.00 97.38 140 ILE A O 1
ATOM 1105 N N . GLY A 1 141 ? 1.510 -2.846 13.510 1.00 97.19 141 GLY A N 1
ATOM 1106 C CA . GLY A 1 141 ? 0.561 -1.971 14.197 1.00 97.19 141 GLY A CA 1
ATOM 1107 C C . GLY A 1 141 ? -0.741 -1.793 13.413 1.00 97.19 141 GLY A C 1
ATOM 1108 O O . GLY A 1 141 ? -1.814 -1.891 13.994 1.00 97.19 141 GLY A O 1
ATOM 1109 N N . ALA A 1 142 ? -0.664 -1.609 12.093 1.00 96.88 142 ALA A N 1
ATOM 1110 C CA . ALA A 1 142 ? -1.834 -1.499 11.220 1.00 96.88 142 ALA A CA 1
ATOM 1111 C C . ALA A 1 142 ? -2.754 -2.717 11.345 1.00 96.88 142 ALA A C 1
ATOM 1113 O O . ALA A 1 142 ? -3.967 -2.578 11.486 1.00 96.88 142 ALA A O 1
ATOM 1114 N N . ASN A 1 143 ? -2.164 -3.913 11.321 1.00 96.12 143 ASN A N 1
ATOM 1115 C CA . ASN A 1 143 ? -2.916 -5.159 11.356 1.00 96.12 143 ASN A CA 1
ATOM 1116 C C . ASN A 1 143 ? -3.628 -5.370 12.693 1.00 96.12 143 ASN A C 1
ATOM 1118 O O . ASN A 1 143 ? -4.784 -5.783 12.697 1.00 96.12 143 ASN A O 1
ATOM 1122 N N . GLU A 1 144 ? -2.972 -5.022 13.803 1.00 95.94 144 GLU A N 1
ATOM 1123 C CA . GLU A 1 144 ? -3.589 -5.030 15.136 1.00 95.94 144 GLU A CA 1
ATOM 1124 C C . GLU A 1 144 ? -4.763 -4.043 15.229 1.00 95.94 144 GLU A C 1
ATOM 1126 O O . GLU A 1 144 ? -5.765 -4.310 15.885 1.00 95.94 144 GLU A O 1
ATOM 1131 N N . LEU A 1 145 ? -4.680 -2.915 14.519 1.00 96.25 145 LEU A N 1
ATOM 1132 C CA . LEU A 1 145 ? -5.750 -1.918 14.432 1.00 96.25 145 LEU A CA 1
ATOM 1133 C C . LEU A 1 145 ? -6.873 -2.303 13.446 1.00 96.25 145 LEU A C 1
ATOM 1135 O O . LEU A 1 145 ? -7.744 -1.475 13.181 1.00 96.25 145 LEU A O 1
ATOM 1139 N N . GLY A 1 146 ? -6.859 -3.522 12.894 1.00 94.81 146 GLY A N 1
ATOM 1140 C CA . GLY A 1 146 ? -7.872 -4.006 11.950 1.00 94.81 146 GLY A CA 1
ATOM 1141 C C . GLY A 1 146 ? -7.742 -3.422 10.539 1.00 94.81 146 GLY A C 1
ATOM 1142 O O . GLY A 1 146 ? -8.722 -3.371 9.793 1.00 94.81 146 GLY A O 1
ATOM 1143 N N . VAL A 1 147 ? -6.549 -2.944 10.169 1.00 97.62 147 VAL A N 1
ATOM 1144 C CA . VAL A 1 147 ? -6.257 -2.370 8.851 1.00 97.62 147 VAL A CA 1
ATOM 1145 C C . VAL A 1 147 ? -5.514 -3.397 7.999 1.00 97.62 147 VAL A C 1
ATOM 1147 O O . VAL A 1 147 ? -4.355 -3.733 8.256 1.00 97.62 147 VAL A O 1
ATOM 1150 N N . HIS A 1 148 ? -6.196 -3.892 6.967 1.00 97.81 148 HIS A N 1
ATOM 1151 C CA . HIS A 1 148 ? -5.687 -4.957 6.096 1.00 97.81 148 HIS A CA 1
ATOM 1152 C C . HIS A 1 148 ? -5.367 -4.480 4.674 1.00 97.81 148 HIS A C 1
ATOM 1154 O O . HIS A 1 148 ? -4.506 -5.065 4.021 1.00 97.81 148 HIS A O 1
ATOM 1160 N N . ASN A 1 149 ? -6.006 -3.407 4.198 1.00 98.56 149 ASN A N 1
ATOM 1161 C CA . ASN A 1 149 ? -5.764 -2.858 2.864 1.00 98.56 149 ASN A CA 1
ATOM 1162 C C . ASN A 1 149 ? -4.636 -1.827 2.905 1.00 98.56 149 ASN A C 1
ATOM 1164 O O . ASN A 1 149 ? -4.725 -0.843 3.643 1.00 98.56 149 ASN A O 1
ATOM 1168 N N . VAL A 1 150 ? -3.601 -2.014 2.085 1.00 98.50 150 VAL A N 1
ATOM 1169 C CA . VAL A 1 150 ? -2.428 -1.129 2.077 1.00 98.50 150 VAL A CA 1
ATOM 1170 C C . VAL A 1 150 ? -2.072 -0.706 0.667 1.00 98.50 150 VAL A C 1
ATOM 1172 O O . VAL A 1 150 ? -1.761 -1.544 -0.170 1.00 98.50 150 VAL A O 1
ATOM 1175 N N . LEU A 1 151 ? -2.053 0.600 0.418 1.00 98.38 151 LEU A N 1
ATOM 1176 C CA . LEU A 1 151 ? -1.688 1.195 -0.860 1.00 98.38 151 LEU A CA 1
ATOM 1177 C C . LEU A 1 151 ? -0.253 1.735 -0.807 1.00 98.38 151 LEU A C 1
ATOM 1179 O O . LEU A 1 151 ? 0.032 2.772 -0.206 1.00 98.38 151 LEU A O 1
ATOM 1183 N N . CYS A 1 152 ? 0.661 1.037 -1.476 1.00 97.88 152 CYS A N 1
ATOM 1184 C CA . CYS A 1 152 ? 2.072 1.391 -1.531 1.00 97.88 152 CYS A CA 1
ATOM 1185 C C . CYS A 1 152 ? 2.349 2.455 -2.597 1.00 97.88 152 CYS A C 1
ATOM 1187 O O . CYS A 1 152 ? 2.110 2.240 -3.791 1.00 97.88 152 CYS A O 1
ATOM 1189 N N . ILE A 1 153 ? 2.932 3.585 -2.187 1.00 96.00 153 ILE A N 1
ATOM 1190 C CA . ILE A 1 153 ? 3.329 4.666 -3.096 1.00 96.00 153 ILE A CA 1
ATOM 1191 C C . ILE A 1 153 ? 4.782 5.078 -2.865 1.00 96.00 153 ILE A C 1
ATOM 1193 O O . ILE A 1 153 ? 5.340 4.895 -1.787 1.00 96.00 153 ILE A O 1
ATOM 1197 N N . SER A 1 154 ? 5.426 5.651 -3.883 1.00 92.06 154 SER A N 1
ATOM 1198 C CA . SER A 1 154 ? 6.775 6.210 -3.706 1.00 92.06 154 SER A CA 1
ATOM 1199 C C . SER A 1 154 ? 6.755 7.489 -2.857 1.00 92.06 154 SER A C 1
ATOM 1201 O O . SER A 1 154 ? 7.677 7.710 -2.078 1.00 92.06 154 SER A O 1
ATOM 1203 N N . GLY A 1 155 ? 5.683 8.280 -2.957 1.00 88.62 155 GLY A N 1
ATOM 1204 C CA . GLY A 1 155 ? 5.546 9.583 -2.306 1.00 88.62 155 GLY A CA 1
ATOM 1205 C C . GLY A 1 155 ? 6.090 10.731 -3.160 1.00 88.62 155 GLY A C 1
ATOM 1206 O O . GLY A 1 155 ? 6.990 10.549 -3.980 1.00 88.62 155 GLY A O 1
ATOM 1207 N N . ASP A 1 156 ? 5.525 11.922 -2.966 1.00 87.56 156 ASP A N 1
ATOM 1208 C CA . ASP A 1 156 ? 5.944 13.142 -3.665 1.00 87.56 156 ASP A CA 1
ATOM 1209 C C . ASP A 1 156 ? 7.343 13.592 -3.236 1.00 87.56 156 ASP A C 1
ATOM 1211 O O . ASP A 1 156 ? 7.756 13.374 -2.104 1.00 87.56 156 ASP A O 1
ATOM 1215 N N . SER A 1 157 ? 8.096 14.283 -4.087 1.00 87.25 157 SER A N 1
ATOM 1216 C CA . SER A 1 157 ? 9.375 14.849 -3.638 1.00 87.25 157 SER A CA 1
ATOM 1217 C C . SER A 1 157 ? 9.157 15.861 -2.508 1.00 87.25 157 SER A C 1
ATOM 1219 O O . SER A 1 157 ? 8.290 16.726 -2.624 1.00 87.25 157 SER A O 1
ATOM 1221 N N . ALA A 1 158 ? 9.992 15.834 -1.460 1.00 86.12 158 ALA A N 1
ATOM 1222 C CA . ALA A 1 158 ? 9.917 16.826 -0.379 1.00 86.12 158 ALA A CA 1
ATOM 1223 C C . ALA A 1 158 ? 10.136 18.272 -0.870 1.00 86.12 158 ALA A C 1
ATOM 1225 O O . ALA A 1 158 ? 9.763 19.214 -0.184 1.00 86.12 158 ALA A O 1
ATOM 1226 N N . ARG A 1 159 ? 10.675 18.453 -2.088 1.00 88.12 159 ARG A N 1
ATOM 1227 C CA . ARG A 1 159 ? 10.796 19.760 -2.760 1.00 88.12 159 ARG A CA 1
ATOM 1228 C C . ARG A 1 159 ? 9.460 20.406 -3.123 1.00 88.12 159 ARG A C 1
ATOM 1230 O O . ARG A 1 159 ? 9.431 21.601 -3.379 1.00 88.12 159 ARG A O 1
ATOM 1237 N N . ILE A 1 160 ? 8.399 19.610 -3.234 1.00 87.62 160 ILE A N 1
ATOM 1238 C CA . ILE A 1 160 ? 7.052 20.093 -3.564 1.00 87.62 160 ILE A CA 1
ATOM 1239 C C . ILE A 1 160 ? 6.364 20.648 -2.306 1.00 87.62 160 ILE A C 1
ATOM 1241 O O . ILE A 1 160 ? 5.455 21.466 -2.410 1.00 87.62 160 ILE A O 1
ATOM 1245 N N . GLY A 1 161 ? 6.809 20.220 -1.121 1.00 84.75 161 GLY A N 1
ATOM 1246 C CA . GLY A 1 161 ? 6.236 20.635 0.153 1.00 84.75 161 GLY A CA 1
ATOM 1247 C C . GLY A 1 161 ? 6.690 22.022 0.623 1.00 84.75 161 GLY A C 1
ATOM 1248 O O . GLY A 1 161 ? 7.643 22.597 0.087 1.00 84.75 161 GLY A O 1
ATOM 1249 N N . PRO A 1 162 ? 6.016 22.567 1.650 1.00 85.88 162 PRO A N 1
ATOM 1250 C CA . PRO A 1 162 ? 6.404 23.828 2.274 1.00 85.88 162 PRO A CA 1
ATOM 1251 C C . PRO A 1 162 ? 7.747 23.711 3.018 1.00 85.88 162 PRO A C 1
ATOM 1253 O O . PRO A 1 162 ? 8.150 22.635 3.455 1.00 85.88 162 PRO A O 1
ATOM 1256 N N . ALA A 1 163 ? 8.437 24.840 3.203 1.00 87.62 163 ALA A N 1
ATOM 1257 C CA . ALA A 1 163 ? 9.631 24.908 4.046 1.00 87.62 163 ALA A CA 1
ATOM 1258 C C . ALA A 1 163 ? 9.261 24.910 5.551 1.00 87.62 163 ALA A C 1
ATOM 1260 O O . ALA A 1 163 ? 8.239 25.501 5.907 1.00 87.62 163 ALA A O 1
ATOM 1261 N N . PRO A 1 164 ? 10.094 24.335 6.448 1.00 90.88 164 PRO A N 1
ATOM 1262 C CA . PRO A 1 164 ? 11.362 23.647 6.179 1.00 90.88 164 PRO A CA 1
ATOM 1263 C C . PRO A 1 164 ? 11.162 22.241 5.588 1.00 90.88 164 PRO A C 1
ATOM 1265 O O . PRO A 1 164 ? 10.340 21.465 6.063 1.00 90.88 164 PRO A O 1
ATOM 1268 N N . MET A 1 165 ? 11.944 21.910 4.555 1.00 86.62 165 MET A N 1
ATOM 1269 C CA . MET A 1 165 ? 11.816 20.644 3.822 1.00 86.62 165 MET A CA 1
ATOM 1270 C C . MET A 1 165 ? 12.545 19.495 4.533 1.00 86.62 165 MET A C 1
ATOM 1272 O O . MET A 1 165 ? 13.622 19.694 5.099 1.00 86.62 165 MET A O 1
ATOM 1276 N N . SER A 1 166 ? 12.024 18.272 4.404 1.00 84.94 166 SER A N 1
ATOM 1277 C CA . SER A 1 166 ? 12.724 17.049 4.822 1.00 84.94 166 SER A CA 1
ATOM 1278 C C . SER A 1 166 ? 14.033 16.828 4.051 1.00 84.94 166 SER A C 1
ATOM 1280 O O . SER A 1 166 ? 14.193 17.254 2.903 1.00 84.94 166 SER A O 1
ATOM 1282 N N . ASN A 1 167 ? 14.974 16.105 4.666 1.00 85.38 167 ASN A N 1
ATOM 1283 C CA . ASN A 1 167 ? 16.244 15.754 4.033 1.00 85.38 167 ASN A CA 1
ATOM 1284 C C . ASN A 1 167 ? 16.028 14.762 2.875 1.00 85.38 167 ASN A C 1
ATOM 1286 O O . ASN A 1 167 ? 15.655 13.612 3.087 1.00 85.38 167 ASN A O 1
ATOM 1290 N N . LEU A 1 168 ? 16.331 15.200 1.652 1.00 83.62 168 LEU A N 1
ATOM 1291 C CA . LEU A 1 168 ? 16.160 14.413 0.424 1.00 83.62 168 LEU A CA 1
ATOM 1292 C C . LEU A 1 168 ? 17.110 13.210 0.305 1.00 83.62 168 LEU A C 1
ATOM 1294 O O . LEU A 1 168 ? 16.905 12.370 -0.566 1.00 83.62 168 LEU A O 1
ATOM 1298 N N . ASN A 1 169 ? 18.148 13.128 1.142 1.00 83.69 169 ASN A N 1
ATOM 1299 C CA . ASN A 1 169 ? 19.116 12.027 1.114 1.00 83.69 169 ASN A CA 1
ATOM 1300 C C . ASN A 1 169 ? 18.646 10.788 1.892 1.00 83.69 169 ASN A C 1
ATOM 1302 O O . ASN A 1 169 ? 19.310 9.756 1.846 1.00 83.69 169 ASN A O 1
ATOM 1306 N N . ILE A 1 170 ? 17.534 10.881 2.625 1.00 78.75 170 ILE A N 1
ATOM 1307 C CA . ILE A 1 170 ? 17.006 9.788 3.447 1.00 78.75 170 ILE A CA 1
ATOM 1308 C C . ILE A 1 170 ? 15.946 9.042 2.631 1.00 78.75 170 ILE A C 1
ATOM 1310 O O . ILE A 1 170 ? 14.753 9.239 2.818 1.00 78.75 170 ILE A O 1
ATOM 1314 N N . LEU A 1 171 ? 16.394 8.217 1.685 1.00 84.31 171 LEU A N 1
ATOM 1315 C CA . LEU A 1 171 ? 15.541 7.323 0.896 1.00 84.31 171 LEU A CA 1
ATOM 1316 C C . LEU A 1 171 ? 16.074 5.894 1.053 1.00 84.31 171 LEU A C 1
ATOM 1318 O O . LEU A 1 171 ? 17.069 5.539 0.425 1.00 84.31 171 LEU A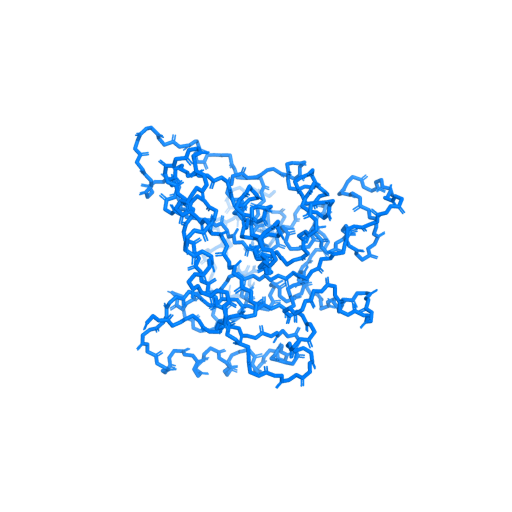 O 1
ATOM 1322 N N . ASP A 1 172 ? 15.455 5.102 1.933 1.00 89.75 172 ASP A N 1
ATOM 1323 C CA . ASP A 1 172 ? 15.912 3.734 2.243 1.00 89.75 172 ASP A CA 1
ATOM 1324 C C . ASP A 1 172 ? 15.336 2.694 1.269 1.00 89.75 172 ASP A C 1
ATOM 1326 O O . ASP A 1 172 ? 16.039 1.764 0.876 1.00 89.75 172 ASP A O 1
ATOM 1330 N N . ILE A 1 173 ? 14.069 2.851 0.866 1.00 92.44 173 ILE A N 1
ATOM 1331 C CA . ILE A 1 173 ? 13.351 1.918 -0.017 1.00 92.44 173 ILE A CA 1
ATOM 1332 C C . ILE A 1 173 ? 12.429 2.644 -1.004 1.00 92.44 173 ILE A C 1
ATOM 1334 O O . ILE A 1 173 ? 12.040 3.791 -0.783 1.00 92.44 173 ILE A O 1
ATOM 1338 N N . ASP A 1 174 ? 12.045 1.962 -2.085 1.00 91.88 174 ASP A N 1
ATOM 1339 C CA . ASP A 1 174 ? 10.978 2.393 -2.998 1.00 91.88 174 ASP A CA 1
ATOM 1340 C C . ASP A 1 174 ? 9.663 1.603 -2.813 1.00 91.88 174 ASP A C 1
ATOM 1342 O O . ASP A 1 174 ? 9.554 0.708 -1.976 1.00 91.88 174 ASP A O 1
ATOM 1346 N N . SER A 1 175 ? 8.628 1.950 -3.587 1.00 94.00 175 SER A N 1
ATOM 1347 C CA . SER A 1 175 ? 7.304 1.316 -3.487 1.00 94.00 175 SER A CA 1
ATOM 1348 C C . SER A 1 175 ? 7.272 -0.147 -3.929 1.00 94.00 175 SER A C 1
ATOM 1350 O O . SER A 1 175 ? 6.474 -0.914 -3.397 1.00 94.00 175 SER A O 1
ATOM 1352 N N . ILE A 1 176 ? 8.135 -0.551 -4.864 1.00 94.69 176 ILE A N 1
ATOM 1353 C CA . ILE A 1 176 ? 8.256 -1.947 -5.306 1.00 94.69 176 ILE A CA 1
ATOM 1354 C C . ILE A 1 176 ? 8.938 -2.750 -4.198 1.00 94.69 176 ILE A C 1
ATOM 1356 O O . ILE A 1 176 ? 8.480 -3.834 -3.839 1.00 94.69 176 ILE A O 1
ATOM 1360 N N . GLN A 1 177 ? 9.983 -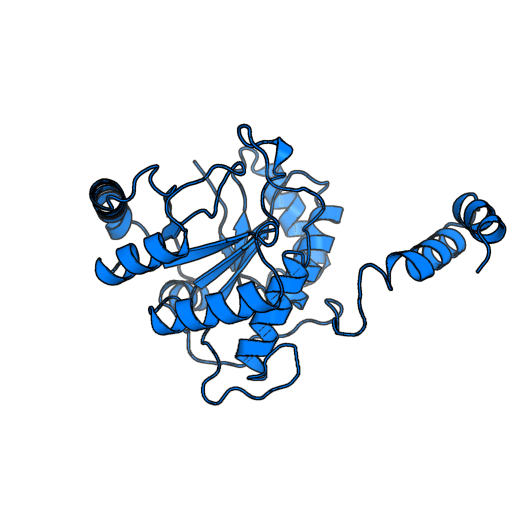2.180 -3.597 1.00 94.94 177 GLN A N 1
ATOM 1361 C CA . GLN A 1 177 ? 10.671 -2.781 -2.464 1.00 94.94 177 GLN A CA 1
ATOM 1362 C C . GLN A 1 177 ? 9.760 -2.938 -1.250 1.00 94.94 177 GLN A C 1
ATOM 1364 O O . GLN A 1 177 ? 9.741 -3.994 -0.623 1.00 94.94 177 GLN A O 1
ATOM 1369 N N . MET A 1 178 ? 8.957 -1.914 -0.968 1.00 95.94 178 MET A N 1
ATOM 1370 C CA . MET A 1 178 ? 7.945 -1.935 0.079 1.00 95.94 178 MET A CA 1
ATOM 1371 C C . MET A 1 178 ? 6.928 -3.061 -0.131 1.00 95.94 178 MET A C 1
ATOM 1373 O O . MET A 1 178 ? 6.747 -3.867 0.777 1.00 95.94 178 MET A O 1
ATOM 1377 N N . LEU A 1 179 ? 6.338 -3.181 -1.329 1.00 97.06 179 LEU A N 1
ATOM 1378 C CA . LEU A 1 179 ? 5.396 -4.261 -1.662 1.00 97.06 179 LEU A CA 1
ATOM 1379 C C . LEU A 1 179 ? 5.967 -5.644 -1.357 1.00 97.06 179 LEU A C 1
ATOM 1381 O O . LEU A 1 179 ? 5.321 -6.451 -0.698 1.00 97.06 179 LEU A O 1
ATOM 1385 N N . TRP A 1 180 ? 7.194 -5.905 -1.794 1.00 96.25 180 TRP A N 1
ATOM 1386 C CA . TRP A 1 180 ? 7.820 -7.210 -1.599 1.00 96.25 180 TRP A CA 1
ATOM 1387 C C . TRP A 1 180 ? 8.215 -7.465 -0.148 1.00 96.25 180 TRP A C 1
ATOM 1389 O O . TRP A 1 180 ? 8.049 -8.594 0.302 1.00 96.25 180 TRP A O 1
ATOM 1399 N N . ILE A 1 181 ? 8.656 -6.453 0.614 1.00 96.81 181 ILE A N 1
ATOM 1400 C CA . ILE A 1 181 ? 8.864 -6.615 2.064 1.00 96.81 181 ILE A CA 1
ATOM 1401 C C . ILE A 1 181 ? 7.540 -7.034 2.709 1.00 96.81 181 ILE A C 1
ATOM 1403 O O . ILE A 1 181 ? 7.496 -8.037 3.415 1.00 96.81 181 ILE A O 1
ATOM 1407 N N . LEU A 1 182 ? 6.450 -6.316 2.423 1.00 97.50 182 LEU A N 1
ATOM 1408 C CA . LEU A 1 182 ? 5.136 -6.613 2.993 1.00 97.50 182 LEU A CA 1
ATOM 1409 C C . LEU A 1 182 ? 4.604 -7.987 2.565 1.00 97.50 182 LEU A C 1
ATOM 1411 O O . LEU A 1 182 ? 4.061 -8.716 3.393 1.00 97.50 182 LEU A O 1
ATOM 1415 N N . ARG A 1 183 ? 4.819 -8.379 1.305 1.00 96.75 183 ARG A N 1
ATOM 1416 C CA . ARG A 1 183 ? 4.504 -9.718 0.795 1.00 96.75 183 ARG A CA 1
ATOM 1417 C C . ARG A 1 183 ? 5.263 -10.798 1.563 1.00 96.75 183 ARG A C 1
ATOM 1419 O O . ARG A 1 183 ? 4.645 -11.749 2.014 1.00 96.75 183 ARG A O 1
ATOM 1426 N N . LYS A 1 184 ? 6.578 -10.645 1.761 1.00 95.88 184 LYS A N 1
ATOM 1427 C CA . LYS A 1 184 ? 7.406 -11.597 2.529 1.00 95.88 184 LYS A CA 1
ATOM 1428 C C . LYS A 1 184 ? 6.930 -11.718 3.977 1.00 95.88 184 LYS A C 1
ATOM 1430 O O . LYS A 1 184 ? 6.880 -12.820 4.512 1.00 95.88 184 LYS A O 1
ATOM 1435 N N . MET A 1 185 ? 6.543 -10.604 4.599 1.00 97.19 185 MET A N 1
ATOM 1436 C CA . MET A 1 185 ? 5.971 -10.635 5.947 1.00 97.19 185 MET A CA 1
ATOM 1437 C C . MET A 1 185 ? 4.655 -11.411 5.983 1.00 97.19 185 MET A C 1
ATOM 1439 O O . MET A 1 185 ? 4.468 -12.219 6.885 1.00 97.19 185 MET A O 1
ATOM 1443 N N . ARG A 1 186 ? 3.763 -11.177 5.013 1.00 96.75 186 ARG A N 1
ATOM 1444 C CA . ARG A 1 186 ? 2.453 -11.834 4.917 1.00 96.75 186 ARG A CA 1
ATOM 1445 C C . ARG A 1 186 ? 2.561 -13.324 4.581 1.00 96.75 186 ARG A C 1
ATOM 1447 O O . ARG A 1 186 ? 1.995 -14.140 5.297 1.00 96.75 186 ARG A O 1
ATOM 1454 N N . ASP A 1 187 ? 3.256 -13.655 3.496 1.00 95.44 187 ASP A N 1
ATOM 1455 C CA . ASP A 1 187 ? 3.239 -14.988 2.878 1.00 95.44 187 ASP A CA 1
ATOM 1456 C C . ASP A 1 187 ? 4.247 -15.939 3.538 1.00 95.44 187 ASP A C 1
ATOM 1458 O O . ASP A 1 187 ? 3.918 -17.084 3.840 1.00 95.44 187 ASP A O 1
ATOM 1462 N N . ASP A 1 188 ? 5.460 -15.459 3.823 1.00 95.12 188 ASP A N 1
ATOM 1463 C CA . ASP A 1 188 ? 6.520 -16.298 4.397 1.00 95.12 188 ASP A CA 1
ATOM 1464 C C . ASP A 1 188 ? 6.570 -16.200 5.929 1.00 95.12 188 ASP A C 1
ATOM 1466 O O . ASP A 1 188 ? 7.269 -16.976 6.587 1.00 95.12 188 ASP A O 1
ATOM 1470 N N . GLY A 1 189 ? 5.863 -15.227 6.512 1.00 96.50 189 GLY A N 1
ATOM 1471 C CA . GLY A 1 189 ? 5.840 -15.011 7.952 1.00 96.50 189 GLY A CA 1
ATOM 1472 C C . GLY A 1 189 ? 7.207 -14.638 8.516 1.00 96.50 189 GLY A C 1
ATOM 1473 O O . GLY A 1 189 ? 7.569 -15.111 9.594 1.00 96.50 189 GLY A O 1
ATOM 1474 N N . VAL A 1 190 ? 7.994 -13.834 7.796 1.00 96.62 190 VAL A N 1
ATOM 1475 C CA . VAL A 1 190 ? 9.336 -13.421 8.233 1.00 96.62 190 VAL A CA 1
ATOM 1476 C C . VAL A 1 190 ? 9.522 -11.911 8.201 1.00 96.62 190 VAL A C 1
ATOM 1478 O O . VAL A 1 190 ? 9.024 -11.211 7.322 1.00 96.62 190 VAL A O 1
ATOM 1481 N N . TYR A 1 191 ? 10.300 -11.410 9.154 1.00 96.50 191 TYR A N 1
ATOM 1482 C CA . TYR A 1 191 ? 10.903 -10.088 9.050 1.00 96.50 191 TYR A CA 1
ATOM 1483 C C . TYR A 1 191 ? 11.975 -10.095 7.957 1.00 96.50 191 TYR A C 1
ATOM 1485 O O . TYR A 1 191 ? 12.505 -11.140 7.575 1.00 96.50 191 TYR A O 1
ATOM 1493 N N . LEU A 1 192 ? 12.354 -8.907 7.493 1.00 94.50 192 LEU A N 1
ATOM 1494 C CA . LEU A 1 192 ? 13.391 -8.728 6.479 1.00 94.50 192 LEU A CA 1
ATOM 1495 C C . LEU A 1 192 ? 14.757 -9.286 6.913 1.00 94.50 192 LEU A C 1
ATOM 1497 O O . LEU A 1 192 ? 15.554 -9.684 6.071 1.00 94.50 192 LEU A O 1
ATOM 1501 N N . ASP A 1 193 ? 15.022 -9.334 8.220 1.00 94.00 193 ASP A N 1
ATOM 1502 C CA . ASP A 1 193 ? 16.234 -9.932 8.794 1.00 94.00 193 ASP A CA 1
ATOM 1503 C C . ASP A 1 193 ? 16.170 -11.468 8.927 1.00 94.00 193 ASP A C 1
ATOM 1505 O O . ASP A 1 193 ? 17.101 -12.084 9.443 1.00 94.00 193 ASP A O 1
ATOM 1509 N N . GLY A 1 194 ? 15.084 -12.097 8.466 1.00 93.81 194 GLY A N 1
ATOM 1510 C CA . GLY A 1 194 ? 14.886 -13.546 8.470 1.00 93.81 194 GLY A CA 1
ATOM 1511 C C . GLY A 1 194 ? 14.268 -14.109 9.751 1.00 93.81 194 GLY A C 1
ATOM 1512 O O . GLY A 1 194 ? 13.987 -15.309 9.809 1.00 93.81 194 GLY A O 1
ATOM 1513 N N . ARG A 1 195 ? 14.015 -13.289 10.781 1.00 96.44 195 ARG A N 1
ATOM 1514 C CA . ARG A 1 195 ? 13.309 -13.759 11.983 1.00 96.44 195 ARG A CA 1
ATOM 1515 C C . ARG A 1 195 ? 11.877 -14.160 11.641 1.00 96.44 195 ARG A C 1
ATOM 1517 O O . ARG A 1 195 ? 11.165 -13.421 10.969 1.00 96.44 195 ARG A O 1
ATOM 1524 N N . LYS A 1 196 ? 11.431 -15.305 12.160 1.00 97.50 196 LYS A N 1
ATOM 1525 C CA . LYS A 1 196 ? 10.053 -15.781 11.983 1.00 97.50 196 LYS A CA 1
ATOM 1526 C C . LYS A 1 196 ? 9.068 -14.990 12.841 1.00 97.50 196 LYS A C 1
ATOM 1528 O O . LYS A 1 196 ? 9.356 -14.648 13.988 1.00 97.50 196 LYS A O 1
ATOM 1533 N N . MET A 1 197 ? 7.886 -14.758 12.295 1.00 96.75 197 MET A N 1
ATOM 1534 C CA . MET A 1 197 ? 6.731 -14.186 12.970 1.00 96.75 197 MET A CA 1
ATOM 1535 C C . MET A 1 197 ? 5.845 -15.306 13.494 1.00 96.75 197 MET A C 1
ATOM 1537 O O . MET A 1 197 ? 5.567 -16.274 12.793 1.00 96.75 197 MET A O 1
ATOM 1541 N N . LYS A 1 198 ? 5.369 -15.162 14.732 1.00 93.81 198 LYS A N 1
ATOM 1542 C CA . LYS A 1 198 ? 4.375 -16.086 15.289 1.00 93.81 198 LYS A CA 1
ATOM 1543 C C . LYS A 1 198 ? 3.018 -15.916 14.601 1.00 93.81 198 LYS A C 1
ATOM 1545 O O . LYS A 1 198 ? 2.380 -16.905 14.271 1.00 93.81 198 LYS A O 1
ATOM 1550 N N . ASN A 1 199 ? 2.624 -14.660 14.385 1.00 94.31 199 ASN A N 1
ATOM 1551 C CA . ASN A 1 199 ? 1.380 -14.267 13.735 1.00 94.31 199 ASN A CA 1
ATOM 1552 C C . ASN A 1 199 ? 1.724 -13.302 12.587 1.00 94.31 199 ASN A C 1
ATOM 1554 O O . ASN A 1 199 ? 1.946 -12.118 12.850 1.00 94.31 199 ASN A O 1
ATOM 1558 N N . PRO A 1 200 ? 1.856 -13.795 11.345 1.00 96.69 200 PRO A N 1
ATOM 1559 C CA . PRO A 1 200 ? 2.050 -12.948 10.170 1.00 96.69 200 PRO A CA 1
ATOM 1560 C C . PRO A 1 200 ? 0.875 -11.975 9.962 1.00 96.69 200 PRO A C 1
ATOM 1562 O O . PRO A 1 200 ? -0.266 -12.333 10.276 1.00 96.69 200 PRO A O 1
ATOM 1565 N N . PRO A 1 201 ? 1.112 -10.760 9.432 1.00 97.06 201 PRO A N 1
ATOM 1566 C CA . PRO A 1 201 ? 0.040 -9.817 9.139 1.00 97.06 201 PRO A CA 1
ATOM 1567 C C . PRO A 1 201 ? -0.801 -10.282 7.943 1.00 97.06 201 PRO A C 1
ATOM 1569 O O . PRO A 1 201 ? -0.274 -10.774 6.947 1.00 97.06 201 PRO A O 1
ATOM 1572 N N . LYS A 1 202 ? -2.115 -10.062 8.005 1.00 97.25 202 LYS A N 1
ATOM 1573 C CA . LYS A 1 202 ? -3.060 -10.294 6.903 1.00 97.25 202 LYS A CA 1
ATOM 1574 C C . LYS A 1 202 ? -3.187 -9.037 6.052 1.00 97.25 202 LYS A C 1
ATOM 1576 O O . LYS A 1 202 ? -3.710 -8.039 6.547 1.00 97.25 202 LYS A O 1
ATOM 1581 N N . LEU A 1 203 ? -2.694 -9.059 4.814 1.00 97.88 203 LEU A N 1
ATOM 1582 C CA . LEU A 1 203 ? -2.571 -7.852 3.990 1.00 97.88 203 LEU A CA 1
ATOM 1583 C C . LEU A 1 203 ? -3.100 -8.048 2.570 1.00 97.88 203 LEU A C 1
ATOM 1585 O O . LEU A 1 203 ? -2.625 -8.930 1.851 1.00 97.88 203 LEU A O 1
ATOM 1589 N N . PHE A 1 204 ? -3.982 -7.140 2.158 1.00 98.38 204 PHE A N 1
ATOM 1590 C CA . PHE A 1 204 ? -4.357 -6.917 0.770 1.00 98.38 204 PHE A CA 1
ATOM 1591 C C . PHE A 1 204 ? -3.527 -5.754 0.218 1.00 98.38 204 PHE A C 1
ATOM 1593 O O . PHE A 1 204 ? -3.702 -4.592 0.601 1.00 98.38 204 PHE A O 1
ATOM 1600 N N . LEU A 1 205 ? -2.551 -6.085 -0.629 1.00 98.44 205 LEU A N 1
ATOM 1601 C CA . LEU A 1 205 ? -1.509 -5.152 -1.053 1.00 98.44 205 LEU A CA 1
ATOM 1602 C C . LEU A 1 205 ? -1.878 -4.476 -2.369 1.00 98.44 205 LEU A C 1
ATOM 1604 O O . LEU A 1 205 ? -2.127 -5.135 -3.374 1.00 98.44 205 LEU A O 1
ATOM 1608 N N . GLY A 1 206 ? -1.844 -3.153 -2.383 1.00 98.12 206 GLY A N 1
ATOM 1609 C CA . GLY A 1 206 ? -2.074 -2.333 -3.559 1.00 98.12 206 GLY A CA 1
ATOM 1610 C C . GLY A 1 206 ? -0.897 -1.439 -3.885 1.00 98.12 206 GLY A C 1
ATOM 1611 O O . GLY A 1 206 ? -0.019 -1.196 -3.054 1.00 98.12 206 GLY A O 1
ATOM 1612 N N . ALA A 1 207 ? -0.893 -0.901 -5.097 1.00 97.75 207 ALA A N 1
ATOM 1613 C CA . ALA A 1 207 ? 0.108 0.066 -5.518 1.00 97.75 207 ALA A CA 1
ATOM 1614 C C . ALA A 1 207 ? -0.497 1.207 -6.336 1.00 97.75 207 ALA A C 1
ATOM 1616 O O . ALA A 1 207 ? -1.379 0.989 -7.164 1.00 97.75 207 ALA A O 1
ATOM 1617 N N . ALA A 1 208 ? 0.008 2.429 -6.157 1.00 95.56 208 ALA A N 1
ATOM 1618 C CA . ALA A 1 208 ? -0.426 3.533 -7.010 1.00 95.56 208 ALA A CA 1
ATOM 1619 C C . ALA A 1 208 ? 0.215 3.446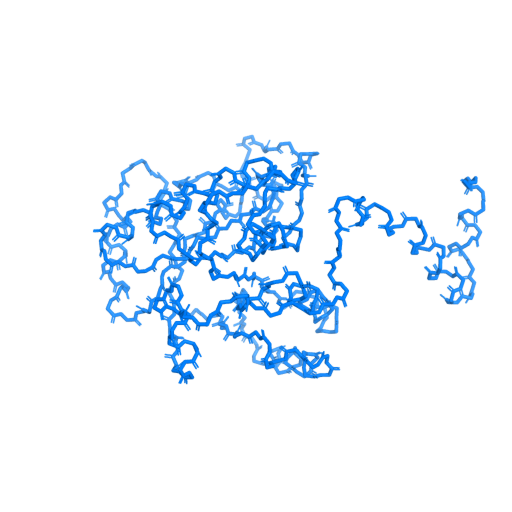 -8.398 1.00 95.56 208 ALA A C 1
ATOM 1621 O O . ALA A 1 208 ? 1.395 3.100 -8.527 1.00 95.56 208 ALA A O 1
ATOM 1622 N N . THR A 1 209 ? -0.526 3.816 -9.437 1.00 93.50 209 THR A N 1
ATOM 1623 C CA . THR A 1 209 ? -0.011 3.979 -10.802 1.00 93.50 209 THR A CA 1
ATOM 1624 C C . THR A 1 209 ? -0.407 5.335 -11.381 1.00 93.50 209 THR A C 1
ATOM 1626 O O . THR A 1 209 ? -1.364 5.963 -10.940 1.00 93.50 209 THR A O 1
ATOM 1629 N N . SER A 1 210 ? 0.361 5.833 -12.345 1.00 87.62 210 SER A N 1
ATOM 1630 C CA . SER A 1 210 ? 0.158 7.154 -12.938 1.00 87.62 210 SER A CA 1
ATOM 1631 C C . SER A 1 210 ? 0.384 7.111 -14.437 1.00 87.62 210 SER A C 1
ATOM 1633 O O . SER A 1 210 ? 1.280 6.414 -14.899 1.00 87.62 210 SER A O 1
ATOM 1635 N N . PHE A 1 211 ? -0.323 7.951 -15.183 1.00 86.19 211 PHE A N 1
ATOM 1636 C CA . PHE A 1 211 ? -0.196 8.054 -16.641 1.00 86.19 211 PHE A CA 1
ATOM 1637 C C . PHE A 1 211 ? 0.812 9.131 -17.084 1.00 86.19 211 PHE A C 1
ATOM 1639 O O . PHE A 1 211 ? 0.632 9.780 -18.108 1.00 86.19 211 PHE A O 1
ATOM 1646 N N . THR A 1 212 ? 1.848 9.380 -16.276 1.00 82.25 212 THR A N 1
ATOM 1647 C CA . THR A 1 212 ? 2.851 10.436 -16.521 1.00 82.25 212 THR A CA 1
ATOM 1648 C C . THR A 1 212 ? 3.986 9.997 -17.441 1.00 82.25 212 THR A C 1
ATOM 1650 O O . THR A 1 212 ? 4.674 10.841 -18.011 1.00 82.25 212 THR A O 1
ATOM 1653 N N . LEU A 1 213 ? 4.212 8.688 -17.561 1.00 85.06 213 LEU A N 1
ATOM 1654 C CA . LEU A 1 213 ? 5.193 8.095 -18.464 1.00 85.06 213 LEU A CA 1
ATOM 1655 C C . LEU A 1 213 ? 4.496 7.553 -19.711 1.00 85.06 213 LEU A C 1
ATOM 1657 O O . LEU A 1 213 ? 3.295 7.291 -19.692 1.00 85.06 213 LEU A O 1
ATOM 1661 N N . GLU A 1 214 ? 5.280 7.299 -20.761 1.00 89.62 214 GLU A N 1
ATOM 1662 C CA . GLU A 1 214 ? 4.797 6.517 -21.900 1.00 89.62 214 GLU A CA 1
ATOM 1663 C C . GLU A 1 214 ? 4.210 5.174 -21.423 1.00 89.62 214 GLU A C 1
ATOM 1665 O O . GLU A 1 214 ? 4.806 4.538 -20.535 1.00 89.62 214 GLU A O 1
ATOM 1670 N N . PRO A 1 215 ? 3.080 4.717 -21.998 1.00 90.50 215 PRO A N 1
ATOM 1671 C CA . PRO A 1 215 ? 2.374 3.516 -21.554 1.00 90.50 215 PRO A CA 1
ATOM 1672 C C . PRO A 1 215 ? 3.274 2.284 -21.417 1.00 90.50 215 PRO A C 1
ATOM 1674 O O . PRO A 1 215 ? 3.167 1.539 -20.444 1.00 90.50 215 PRO A O 1
ATOM 1677 N N . GLU A 1 216 ? 4.222 2.097 -22.338 1.00 91.88 216 GLU A N 1
ATOM 1678 C CA . GLU A 1 216 ? 5.177 0.988 -22.332 1.00 91.88 216 GLU A CA 1
ATOM 1679 C C . GLU A 1 216 ? 6.069 1.013 -21.084 1.00 91.88 216 GLU A C 1
ATOM 1681 O O . GLU A 1 216 ? 6.318 -0.025 -20.468 1.00 91.88 216 GLU A O 1
ATOM 1686 N N . LEU A 1 217 ? 6.562 2.196 -20.703 1.00 92.06 217 LEU A N 1
ATOM 1687 C CA . LEU A 1 217 ? 7.442 2.373 -19.548 1.00 92.06 217 LEU A CA 1
ATOM 1688 C C . LEU A 1 217 ? 6.670 2.239 -18.239 1.00 92.06 217 LEU A C 1
ATOM 1690 O O . LEU A 1 217 ? 7.178 1.635 -17.289 1.00 92.06 217 LEU A O 1
ATOM 1694 N N . GLN A 1 218 ? 5.450 2.772 -18.194 1.00 93.31 218 GLN A N 1
ATOM 1695 C CA . GLN A 1 218 ? 4.580 2.627 -17.036 1.00 93.31 218 GLN A CA 1
ATOM 1696 C C . GLN A 1 218 ? 4.219 1.152 -16.811 1.00 93.31 218 GLN A C 1
ATOM 1698 O O . GLN A 1 218 ? 4.392 0.648 -15.703 1.00 93.31 218 GLN A O 1
ATOM 1703 N N . ALA A 1 219 ? 3.865 0.420 -17.870 1.00 94.12 219 ALA A N 1
ATOM 1704 C CA . ALA A 1 219 ? 3.560 -1.006 -17.797 1.00 94.12 219 ALA A CA 1
ATOM 1705 C C . ALA A 1 219 ? 4.759 -1.865 -17.348 1.00 94.12 219 ALA A C 1
ATOM 1707 O O . ALA A 1 219 ? 4.570 -2.860 -16.653 1.00 94.12 219 ALA A O 1
ATOM 1708 N N . ILE A 1 220 ? 6.009 -1.486 -17.669 1.00 93.38 220 ILE A N 1
ATOM 1709 C CA . ILE A 1 220 ? 7.204 -2.147 -17.096 1.00 93.38 220 ILE A CA 1
ATOM 1710 C C . ILE A 1 220 ? 7.230 -1.982 -15.576 1.00 93.38 220 ILE A C 1
ATOM 1712 O O . ILE A 1 220 ? 7.496 -2.943 -14.854 1.00 93.38 220 ILE A O 1
ATOM 1716 N N . ARG A 1 221 ? 6.994 -0.761 -15.083 1.00 93.19 221 ARG A N 1
ATOM 1717 C CA . ARG A 1 221 ? 6.997 -0.475 -13.641 1.00 93.19 221 ARG A CA 1
ATOM 1718 C C . ARG A 1 221 ? 5.856 -1.197 -12.940 1.00 93.19 221 ARG A C 1
ATOM 1720 O O . ARG A 1 221 ? 6.060 -1.718 -11.851 1.00 93.19 221 ARG A O 1
ATOM 1727 N N . ASP A 1 222 ? 4.689 -1.244 -13.565 1.00 95.62 222 ASP A N 1
ATOM 1728 C CA . ASP A 1 222 ? 3.520 -1.899 -12.996 1.00 95.62 222 ASP A CA 1
ATOM 1729 C C . ASP A 1 222 ? 3.672 -3.423 -12.995 1.00 95.62 222 ASP A C 1
ATOM 1731 O O . ASP A 1 222 ? 3.414 -4.039 -11.968 1.00 95.62 222 ASP A O 1
ATOM 1735 N N . HIS A 1 223 ? 4.250 -4.033 -14.036 1.00 95.94 223 HIS A N 1
ATOM 1736 C CA . HIS A 1 223 ? 4.611 -5.458 -14.007 1.00 95.94 223 HIS A CA 1
ATOM 1737 C C . HIS A 1 223 ? 5.535 -5.781 -12.824 1.00 95.94 223 HIS A C 1
ATOM 1739 O O . HIS A 1 223 ? 5.292 -6.722 -12.074 1.00 95.94 223 HIS A O 1
ATOM 1745 N N . LYS A 1 224 ? 6.544 -4.944 -12.576 1.00 95.00 224 LYS A N 1
ATOM 1746 C CA . LYS A 1 224 ? 7.427 -5.111 -11.414 1.00 95.00 224 LYS A CA 1
ATOM 1747 C C . LYS A 1 224 ? 6.679 -5.026 -10.079 1.00 95.00 224 LYS A C 1
ATOM 1749 O O . LYS A 1 224 ? 6.995 -5.777 -9.163 1.00 95.00 224 LYS A O 1
ATOM 1754 N N . LYS A 1 225 ? 5.668 -4.157 -9.963 1.00 96.50 225 LYS A N 1
ATOM 1755 C CA . LYS A 1 225 ? 4.806 -4.084 -8.768 1.00 96.50 225 LYS A CA 1
ATOM 1756 C C . LYS A 1 225 ? 3.955 -5.342 -8.599 1.00 96.50 225 LYS A C 1
ATOM 1758 O O . LYS A 1 225 ? 3.871 -5.844 -7.483 1.00 96.50 225 LYS A O 1
ATOM 1763 N N . VAL A 1 226 ? 3.368 -5.863 -9.682 1.00 97.00 226 VAL A N 1
ATOM 1764 C CA . VAL A 1 226 ? 2.621 -7.136 -9.659 1.00 97.00 226 VAL A CA 1
ATOM 1765 C C . VAL A 1 226 ? 3.532 -8.262 -9.169 1.00 97.00 226 VAL A C 1
ATOM 1767 O O . VAL A 1 226 ? 3.190 -8.974 -8.231 1.00 97.00 226 VAL A O 1
ATOM 1770 N N . ASN A 1 227 ? 4.746 -8.357 -9.713 1.00 95.69 227 ASN A N 1
ATOM 1771 C CA . ASN A 1 227 ? 5.729 -9.364 -9.308 1.00 95.69 227 ASN A CA 1
ATOM 1772 C C . ASN A 1 227 ? 6.200 -9.207 -7.856 1.00 95.69 227 ASN A C 1
ATOM 1774 O O . ASN A 1 227 ? 6.471 -10.197 -7.177 1.00 95.69 227 ASN A O 1
ATOM 1778 N N . ALA A 1 228 ? 6.258 -7.973 -7.354 1.00 95.44 228 ALA A N 1
ATOM 1779 C CA . ALA A 1 228 ? 6.563 -7.688 -5.957 1.00 95.44 228 ALA A CA 1
ATOM 1780 C C . ALA A 1 228 ? 5.413 -8.035 -4.990 1.00 95.44 228 ALA A C 1
ATOM 1782 O O . ALA A 1 228 ? 5.664 -8.135 -3.791 1.00 95.44 228 ALA A O 1
ATOM 1783 N N . GLY A 1 229 ? 4.189 -8.258 -5.483 1.00 95.44 229 GLY A N 1
ATOM 1784 C CA . GLY A 1 229 ? 3.040 -8.686 -4.679 1.00 95.44 229 GLY A CA 1
ATOM 1785 C C . GLY A 1 229 ? 1.835 -7.749 -4.693 1.00 95.44 229 GLY A C 1
ATOM 1786 O O . GLY A 1 229 ? 0.950 -7.920 -3.858 1.00 95.44 229 GLY A O 1
ATOM 1787 N N . ALA A 1 230 ? 1.782 -6.756 -5.588 1.00 97.50 230 ALA A N 1
ATOM 1788 C CA . ALA A 1 230 ? 0.582 -5.936 -5.744 1.00 97.50 230 ALA A CA 1
ATOM 1789 C C . ALA A 1 230 ? -0.590 -6.779 -6.271 1.00 97.50 230 ALA A C 1
ATOM 1791 O O . ALA A 1 230 ? -0.484 -7.421 -7.314 1.00 97.50 230 ALA A O 1
ATOM 1792 N N . GLN A 1 231 ? -1.710 -6.729 -5.557 1.00 97.75 231 GLN A N 1
ATOM 1793 C CA . GLN A 1 231 ? -2.976 -7.383 -5.885 1.00 97.75 231 GLN A CA 1
ATOM 1794 C C . GLN A 1 231 ? -4.006 -6.401 -6.443 1.00 97.75 231 GLN A C 1
ATOM 1796 O O . GLN A 1 231 ? -4.912 -6.820 -7.156 1.00 97.75 231 GLN A O 1
ATOM 1801 N N . PHE A 1 232 ? -3.862 -5.102 -6.172 1.00 98.19 232 PHE A N 1
ATOM 1802 C CA . PHE A 1 232 ? -4.647 -4.068 -6.839 1.00 98.19 232 PHE A CA 1
ATOM 1803 C C . PHE A 1 232 ? -3.812 -2.840 -7.214 1.00 98.19 232 PHE A C 1
ATOM 1805 O O . PHE A 1 232 ? -2.786 -2.533 -6.602 1.00 98.19 232 PHE A O 1
ATOM 1812 N N . PHE A 1 233 ? -4.273 -2.106 -8.217 1.00 97.81 233 PHE A N 1
ATOM 1813 C CA . PHE A 1 233 ? -3.780 -0.788 -8.564 1.00 97.81 233 PHE A CA 1
ATOM 1814 C C . PHE A 1 233 ? -4.822 0.271 -8.273 1.00 97.81 233 PHE A C 1
ATOM 1816 O O . PHE A 1 233 ? -6.003 0.063 -8.523 1.00 97.81 233 PHE A O 1
ATOM 1823 N N . GLN A 1 234 ? -4.357 1.421 -7.797 1.00 96.62 234 GLN A N 1
ATOM 1824 C CA . GLN A 1 234 ? -5.140 2.649 -7.767 1.00 96.62 234 GLN A CA 1
ATOM 1825 C C . GLN A 1 234 ? -4.465 3.659 -8.688 1.00 96.62 234 GLN A C 1
ATOM 1827 O O . GLN A 1 234 ? -3.290 3.991 -8.500 1.00 96.62 234 GLN A O 1
ATOM 1832 N N . THR A 1 235 ? -5.162 4.114 -9.726 1.00 93.81 235 THR A N 1
ATOM 1833 C CA . THR A 1 235 ? -4.599 5.121 -10.629 1.00 93.81 235 THR A CA 1
ATOM 1834 C C . THR A 1 235 ? -4.706 6.507 -9.999 1.00 93.81 235 THR A C 1
ATOM 1836 O O . THR A 1 235 ? -5.699 6.829 -9.348 1.00 93.81 235 THR A O 1
ATOM 1839 N N . ASN A 1 236 ? -3.724 7.372 -10.249 1.00 86.62 236 ASN A N 1
ATOM 1840 C CA . ASN A 1 236 ? -3.919 8.809 -10.072 1.00 86.62 236 ASN A CA 1
ATOM 1841 C C . ASN A 1 236 ? -5.063 9.294 -10.982 1.00 86.62 236 ASN A C 1
ATOM 1843 O O . ASN A 1 236 ? -5.417 8.620 -11.957 1.00 86.62 236 ASN A O 1
ATOM 1847 N N . LEU A 1 237 ? -5.591 10.485 -10.684 1.00 83.50 237 LEU A N 1
ATOM 1848 C CA . LEU A 1 237 ? -6.608 11.140 -11.506 1.00 83.50 237 LEU A CA 1
ATOM 1849 C C . LEU A 1 237 ? -6.182 11.175 -12.977 1.00 83.50 237 LEU A C 1
ATOM 1851 O O . LEU A 1 237 ? -5.076 11.619 -13.307 1.00 83.50 237 LEU A O 1
ATOM 1855 N N . PHE A 1 238 ? -7.074 10.724 -13.853 1.00 74.00 238 PHE A N 1
ATOM 1856 C CA . PHE A 1 238 ? -6.890 10.788 -15.295 1.00 74.00 238 PHE A CA 1
ATOM 1857 C C . PHE A 1 238 ? -8.100 11.468 -15.936 1.00 74.00 238 PHE A C 1
ATOM 1859 O O . PHE A 1 238 ? -9.241 11.245 -15.548 1.00 74.00 238 PHE A O 1
ATOM 1866 N N . PHE A 1 239 ? -7.837 12.320 -16.925 1.00 75.69 239 PHE A N 1
ATOM 1867 C CA . PHE A 1 239 ? -8.874 13.085 -17.627 1.00 75.69 239 PHE A CA 1
ATOM 1868 C C . PHE A 1 239 ? -9.088 12.603 -19.068 1.00 75.69 239 PHE A C 1
ATOM 1870 O O . PHE A 1 239 ? -10.025 13.035 -19.729 1.00 75.69 239 PHE A O 1
ATOM 1877 N N . ASN A 1 240 ? -8.207 11.732 -19.576 1.00 80.81 240 ASN A N 1
ATOM 1878 C CA . ASN A 1 240 ? -8.229 11.268 -20.960 1.00 80.81 240 ASN A CA 1
ATOM 1879 C C . ASN A 1 240 ? -8.364 9.735 -21.021 1.00 80.81 240 ASN A C 1
ATOM 1881 O O . ASN A 1 240 ? -7.388 9.046 -20.707 1.00 80.81 240 ASN A O 1
ATOM 1885 N N . PRO A 1 241 ? -9.517 9.195 -21.460 1.00 79.62 241 PRO A N 1
ATOM 1886 C CA . PRO A 1 241 ? -9.739 7.751 -21.545 1.00 79.62 241 PRO A CA 1
ATOM 1887 C C . PRO A 1 241 ? -8.764 7.039 -22.487 1.00 79.62 241 PRO A C 1
ATOM 1889 O O . PRO A 1 241 ? -8.354 5.922 -22.195 1.00 79.62 241 PRO A O 1
ATOM 1892 N N . ASN A 1 242 ? -8.263 7.711 -23.527 1.00 83.38 242 ASN A N 1
ATOM 1893 C CA . ASN A 1 242 ? -7.320 7.102 -24.471 1.00 83.38 242 ASN A CA 1
ATOM 1894 C C . ASN A 1 242 ? -5.996 6.680 -23.805 1.00 83.38 242 ASN A C 1
ATOM 1896 O O . ASN A 1 242 ? -5.296 5.798 -24.302 1.00 83.38 242 ASN A O 1
ATOM 1900 N N . CYS A 1 243 ? -5.615 7.319 -22.692 1.00 84.50 243 CYS A N 1
ATOM 1901 C CA . CYS A 1 243 ? -4.426 6.926 -21.934 1.00 84.50 243 CYS A CA 1
ATOM 1902 C C . CYS A 1 243 ? -4.632 5.597 -21.197 1.00 84.50 243 CYS A C 1
ATOM 1904 O O . CYS A 1 243 ? -3.676 4.834 -21.055 1.00 84.50 243 CYS A O 1
ATOM 1906 N N . LEU A 1 244 ? -5.861 5.328 -20.746 1.00 89.25 244 LEU A N 1
ATOM 1907 C CA . LEU A 1 244 ? -6.212 4.100 -20.043 1.00 89.25 244 LEU A CA 1
ATOM 1908 C C . LEU A 1 244 ? -6.132 2.907 -20.998 1.00 89.25 244 LEU A C 1
ATOM 1910 O O . LEU A 1 244 ? -5.424 1.953 -20.689 1.00 89.25 244 LEU A O 1
ATOM 1914 N N . ASP A 1 245 ? -6.748 3.004 -22.179 1.00 91.00 245 ASP A N 1
ATOM 1915 C CA . ASP A 1 245 ? -6.752 1.928 -23.182 1.00 91.00 245 ASP A CA 1
ATOM 1916 C C . ASP A 1 245 ? -5.329 1.530 -23.584 1.00 91.00 245 ASP A C 1
ATOM 1918 O O . ASP A 1 245 ? -4.939 0.366 -23.489 1.00 91.00 245 ASP A O 1
ATOM 1922 N N . ARG A 1 246 ? -4.493 2.521 -23.924 1.00 92.62 246 ARG A N 1
ATOM 1923 C CA . ARG A 1 246 ? -3.089 2.282 -24.289 1.00 92.62 246 ARG A CA 1
ATOM 1924 C C . ARG A 1 246 ? -2.288 1.649 -23.156 1.00 92.62 246 ARG A C 1
ATOM 1926 O O . ARG A 1 246 ? -1.369 0.883 -23.424 1.00 92.62 246 ARG A O 1
ATOM 1933 N N . TRP A 1 247 ? -2.577 1.984 -21.900 1.00 93.94 247 TRP A N 1
ATOM 1934 C CA . TRP A 1 247 ? -1.910 1.366 -20.755 1.00 93.94 247 TRP A CA 1
ATOM 1935 C C . TRP A 1 247 ? -2.396 -0.068 -20.528 1.00 93.94 247 TRP A C 1
ATOM 1937 O O . TRP A 1 247 ? -1.559 -0.957 -20.371 1.00 93.94 247 TRP A O 1
ATOM 1947 N N . LEU A 1 248 ? -3.707 -0.320 -20.601 1.00 94.50 248 LEU A N 1
ATOM 1948 C CA . LEU A 1 248 ? -4.292 -1.659 -20.488 1.00 94.50 248 LEU A CA 1
ATOM 1949 C C . LEU A 1 248 ? -3.747 -2.604 -21.568 1.00 94.50 248 LEU A C 1
ATOM 1951 O O . LEU A 1 248 ? -3.320 -3.705 -21.236 1.00 94.50 248 LEU A O 1
ATOM 1955 N N . GLU A 1 249 ? -3.634 -2.157 -22.822 1.00 95.56 249 GLU A N 1
ATOM 1956 C CA . GLU A 1 249 ? -2.995 -2.931 -23.900 1.00 95.56 249 GLU A CA 1
ATOM 1957 C C . GLU A 1 249 ? -1.549 -3.335 -23.565 1.00 95.56 249 GLU A C 1
ATOM 1959 O O . GLU A 1 249 ? -1.084 -4.413 -23.935 1.00 95.56 249 GLU A O 1
ATOM 1964 N N . GLN A 1 250 ? -0.798 -2.470 -22.879 1.00 96.06 250 GLN A N 1
ATOM 1965 C CA . GLN A 1 250 ? 0.584 -2.762 -22.492 1.00 96.06 250 GLN A CA 1
ATOM 1966 C C . GLN A 1 250 ? 0.669 -3.702 -21.288 1.00 96.06 250 GLN A C 1
ATOM 1968 O O . GLN A 1 250 ? 1.646 -4.446 -21.179 1.00 96.06 250 GLN A O 1
ATOM 1973 N N . LEU A 1 251 ? -0.324 -3.686 -20.395 1.00 95.88 251 LEU A N 1
ATOM 1974 C CA . LEU A 1 251 ? -0.462 -4.694 -19.344 1.00 95.88 251 LEU A CA 1
ATOM 1975 C C . LEU A 1 251 ? -0.868 -6.056 -19.927 1.00 95.88 251 LEU A C 1
ATOM 1977 O O . LEU A 1 251 ? -0.347 -7.079 -19.485 1.00 95.88 251 LEU A O 1
ATOM 1981 N N . ASP A 1 252 ? -1.740 -6.073 -20.939 1.00 96.62 252 ASP A N 1
ATOM 1982 C CA . ASP A 1 252 ? -2.177 -7.294 -21.625 1.00 96.62 252 ASP A CA 1
ATOM 1983 C C . ASP A 1 252 ? -1.016 -7.983 -22.345 1.00 96.62 252 ASP A C 1
ATOM 1985 O O . ASP A 1 252 ? -0.730 -9.151 -22.102 1.00 96.62 252 ASP A O 1
ATOM 1989 N N . LYS A 1 253 ? -0.222 -7.213 -23.107 1.00 96.69 253 LYS A N 1
ATOM 1990 C CA . LYS A 1 253 ? 1.026 -7.685 -23.745 1.00 96.69 253 LYS A CA 1
ATOM 1991 C C . LYS A 1 253 ? 2.043 -8.271 -22.760 1.00 96.69 253 LYS A C 1
ATOM 1993 O O . LYS A 1 253 ? 3.007 -8.908 -23.181 1.00 96.69 253 LYS A O 1
ATOM 1998 N N . ARG A 1 254 ? 1.889 -7.991 -21.464 1.00 94.81 254 ARG A N 1
ATOM 1999 C CA . ARG A 1 254 ? 2.738 -8.493 -20.375 1.00 94.81 254 ARG A CA 1
ATOM 2000 C C . ARG A 1 254 ? 2.076 -9.611 -19.572 1.00 94.81 254 ARG A C 1
ATOM 2002 O O . ARG A 1 254 ? 2.694 -10.076 -18.621 1.00 94.81 254 ARG A O 1
ATOM 2009 N N . GLU A 1 255 ? 0.858 -10.013 -19.929 1.00 95.25 255 GLU A N 1
ATOM 2010 C CA . GLU A 1 255 ? 0.091 -11.081 -19.284 1.00 95.25 255 GLU A CA 1
ATOM 2011 C C . GLU A 1 255 ? -0.097 -10.844 -17.775 1.00 95.25 255 GLU A C 1
ATOM 2013 O O . GLU A 1 255 ? 0.090 -11.747 -16.952 1.00 95.25 255 GLU A O 1
ATOM 2018 N N . ILE A 1 256 ? -0.401 -9.598 -17.388 1.00 95.00 256 ILE A N 1
ATOM 2019 C CA . ILE A 1 256 ? -0.624 -9.225 -15.978 1.00 95.00 256 ILE A CA 1
ATOM 2020 C C . ILE A 1 256 ? -2.015 -8.666 -15.675 1.00 95.00 256 ILE A C 1
ATOM 2022 O O . ILE A 1 256 ? -2.327 -8.476 -14.503 1.00 95.00 256 ILE A O 1
ATOM 2026 N N . LEU A 1 257 ? -2.871 -8.445 -16.679 1.00 93.00 257 LEU A N 1
ATOM 2027 C CA . LEU A 1 257 ? -4.233 -7.932 -16.460 1.00 93.00 257 LEU A CA 1
ATOM 2028 C C . LEU A 1 257 ? -5.099 -8.849 -15.589 1.00 93.00 257 LEU A C 1
ATOM 2030 O O . LEU A 1 257 ? -5.934 -8.369 -14.836 1.00 93.00 257 LEU A O 1
ATOM 2034 N N . ASN A 1 258 ? -4.881 -10.161 -15.649 1.00 92.69 258 ASN A N 1
ATOM 2035 C CA . ASN A 1 258 ? -5.593 -11.146 -14.833 1.00 92.69 258 ASN A CA 1
ATOM 2036 C C . ASN A 1 258 ? -4.949 -11.395 -13.455 1.00 92.69 258 ASN A C 1
ATOM 2038 O O . ASN A 1 258 ? -5.421 -12.251 -12.713 1.00 92.69 258 ASN A O 1
ATOM 2042 N N . LYS A 1 259 ? -3.858 -10.692 -13.121 1.00 95.12 259 LYS A N 1
ATOM 2043 C CA . LYS A 1 259 ? -3.090 -10.880 -11.876 1.00 95.12 259 LYS A CA 1
ATOM 2044 C C . LYS A 1 259 ? -3.299 -9.756 -10.859 1.00 95.12 259 LYS A C 1
ATOM 2046 O O . LYS A 1 259 ? -2.791 -9.858 -9.744 1.00 95.12 259 LYS A O 1
ATOM 2051 N N . VAL A 1 260 ? -3.992 -8.683 -11.246 1.00 96.44 260 VAL A N 1
ATOM 2052 C CA . VAL A 1 260 ? -4.155 -7.467 -10.442 1.00 96.44 260 VAL A CA 1
ATOM 2053 C C . VAL A 1 260 ? -5.512 -6.819 -10.722 1.00 96.44 260 VAL A C 1
ATOM 2055 O O . VAL A 1 260 ? -5.926 -6.702 -11.872 1.00 96.44 260 VAL A O 1
ATOM 2058 N N . TYR A 1 261 ? -6.204 -6.371 -9.678 1.00 97.62 261 TYR A N 1
ATOM 2059 C CA . TYR A 1 261 ? -7.416 -5.560 -9.812 1.00 97.62 261 TYR A CA 1
ATOM 2060 C C . TYR A 1 261 ? -7.063 -4.108 -10.131 1.00 97.62 261 TYR A C 1
ATOM 2062 O O . TYR A 1 261 ? -6.028 -3.610 -9.697 1.00 97.62 261 TYR A O 1
ATOM 2070 N N . ILE A 1 262 ? -7.915 -3.391 -10.861 1.00 96.50 262 ILE A N 1
ATOM 2071 C CA . ILE A 1 262 ? -7.636 -2.010 -11.269 1.00 96.50 262 ILE A CA 1
ATOM 2072 C C . ILE A 1 262 ? -8.769 -1.106 -10.785 1.00 96.50 262 ILE A C 1
ATOM 2074 O O . ILE A 1 262 ? -9.894 -1.193 -11.266 1.00 96.50 262 ILE A O 1
ATOM 2078 N N . LEU A 1 263 ? -8.447 -0.219 -9.844 1.00 95.94 263 LEU A N 1
ATOM 2079 C CA . LEU A 1 263 ? -9.294 0.878 -9.394 1.00 95.94 263 LEU A CA 1
ATOM 2080 C C . LEU A 1 263 ? -8.861 2.149 -10.122 1.00 95.94 263 LEU A C 1
ATOM 2082 O O . LEU A 1 263 ? -7.740 2.637 -9.951 1.00 95.94 263 LEU A O 1
ATOM 2086 N N . VAL A 1 264 ? -9.748 2.674 -10.960 1.00 94.00 264 VAL A N 1
ATOM 2087 C CA . VAL A 1 264 ? -9.451 3.846 -11.780 1.00 94.00 264 VAL A CA 1
ATOM 2088 C C . VAL A 1 264 ? -9.930 5.114 -11.068 1.00 94.00 264 VAL A C 1
ATOM 2090 O O . VAL A 1 264 ? -11.105 5.240 -10.733 1.00 94.00 264 VAL A O 1
ATOM 2093 N N . GLY A 1 265 ? -9.015 6.051 -10.821 1.00 91.31 265 GLY A N 1
ATOM 2094 C CA . GLY A 1 265 ? -9.289 7.309 -10.126 1.00 91.31 265 GLY A CA 1
ATOM 2095 C C . GLY A 1 265 ? -9.951 8.353 -11.026 1.00 91.31 265 GLY A C 1
ATOM 2096 O O . GLY A 1 265 ? -9.348 8.810 -11.997 1.00 91.31 265 GLY A O 1
ATOM 2097 N N . VAL A 1 266 ? -11.161 8.775 -10.664 1.00 88.69 266 VAL A N 1
ATOM 2098 C CA . VAL A 1 266 ? -11.943 9.831 -11.332 1.00 88.69 266 VAL A CA 1
ATOM 2099 C C . VAL A 1 266 ? -12.312 10.933 -10.330 1.00 88.69 266 VAL A C 1
ATOM 2101 O O . VAL A 1 266 ? -12.319 10.678 -9.125 1.00 88.69 266 VAL A O 1
ATOM 2104 N N . ILE A 1 267 ? -12.591 12.149 -10.818 1.00 77.19 267 ILE A N 1
ATOM 2105 C CA . ILE A 1 267 ? -13.075 13.292 -10.019 1.00 77.19 267 ILE A CA 1
ATOM 2106 C C . ILE A 1 267 ? -14.399 13.818 -10.561 1.00 77.19 267 ILE A C 1
ATOM 2108 O O . ILE A 1 267 ? -14.558 13.805 -11.804 1.00 77.19 267 ILE A O 1
#

Sequence (267 aa):
MGIGTFFRGLLSKDKEKKSLVRDSIFRPIRQPEWWQGDSEYHPAAYDEPVSDLERRLRNGEFVVTSEVMPPLSANSDKLIQNINIVKPYVVAVNFTDCASASPRMSSMACCKVAHDNHAEPVLQIAARDRTRSGLQSEIIGANELGVHNVLCISGDSARIGPAPMSNLNILDIDSIQMLWILRKMRDDGVYLDGRKMKNPPKLFLGAATSFTLEPELQAIRDHKKVNAGAQFFQTNLFFNPNCLDRWLEQLDKREILNKVYILVGVI

Organism: NCBI:txid412755

InterPro domains:
  IPR003171 Methylenetetrahydrofolate reductase-like, catalytic domain [PF02219] (53-265)
  IPR029041 FAD-linked oxidoreductase-like [SSF51730] (52-266)

Foldseek 3Di:
DDPVVLVVQCPDPDPVSNVVSCCVPVVCVVAPPLRPFLPAFDAQQDDDALFQVRVCVVVVHDFDEEEDEAAQDPDCPVLLVVLVVCQVPGQAYEYDACALVNDGPGLLVSCLSCVVSVHQYAREDAQQVDALVRLVVVLVVCQVSSHAHYEFANHDQQVSYDPPGDDNVPRHDGRLRSLLQLSCQANVQARSVGDHHPDRGRHQYAYEAELPDQLLVSLVVVSSSSSSPHAEYEYDEDDDVVSVVSNVVNVVVVVCPVSHHYHYDYD

Radius of gyration: 19.65 Å; chains: 1; bounding box: 61×43×47 Å

Secondary structure (DSSP, 8-state):
--HHHHHHHHT-S-HHHHHHHHHHHHHHHHS-TT---SSS----S-SS-SSHHHHHHHTT----EEEEPPPSSS--HHHHHHHHHHGGG-SEEEE-SSGGG---S-HHHHHHHHHHTTPPEEEEEEGGG--HHHHHHHHHHHHHTT--EEEEE----GGGSPSSPP-TT-----HHHHHHHHHHHHHT-B-TTSPBPSS----EEEEEE-TTS-HHHHHHHHHHHHHHT--EEEEPP---HHHHHHHHHHHHTTT-TTSSEEE----

pLDDT: mean 89.61, std 11.5, range [48.19, 98.56]